Protein AF-A0AAQ1UHW2-F1 (afdb_monomer_lite)

Sequence (220 aa):
MFTCGKSLLQIVIWQLRMKKILIIGVAVMMSMAFSSCKKEKKSTDIITTKPVVKAPKKTQQMSNYVQMREVPWLGATYQVEVKRMSDATLDVVALEDGSKYFDNKISVRILRKDGSEFFKRVFTKADFLSYIDSSTKKHGALLGIVYVKAEGDWLFFAASVGSPDVTSDEYIPMVLKISRMGAVSISKDTQLDSAPSATASGQEEGGSEPMDDEDGEDGV

Secondary structure (DSSP, 8-state):
-------HHHHHHHHHHHHHHHHHTTSS-------------------------PPPPPPB-PPPEEEEEEEEETTEEEEEEEEEEE-TTSPEEE-TTS-EEE-EEEEEEEEETTS-EEEEEEE-GGGGGGGS-HHHHHH-EEEEEEEEEEETTEEEEEEEEE---TT---EEEEEEEEETT--EEEEE-GGG----------------------------

Radius of gyration: 31.07 Å; chains: 1; bounding box: 92×78×77 Å

Structure (mmCIF, N/CA/C/O backbone):
data_AF-A0AAQ1UHW2-F1
#
_entry.id   AF-A0AAQ1UHW2-F1
#
loop_
_atom_site.group_PDB
_atom_site.id
_atom_site.type_symbol
_atom_site.label_atom_id
_atom_site.label_alt_id
_atom_site.label_comp_id
_atom_site.label_asym_id
_atom_site.label_entity_id
_atom_site.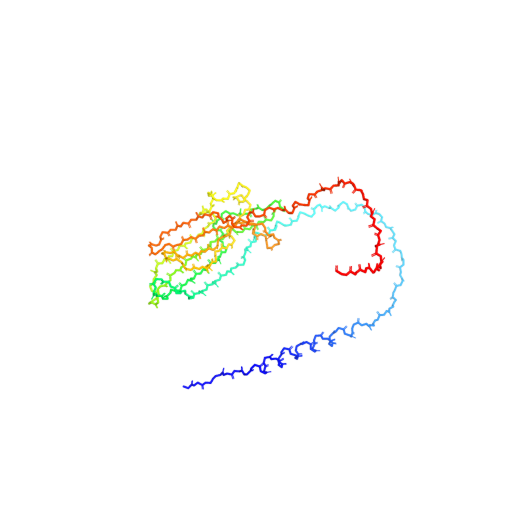label_seq_id
_atom_site.pdbx_PDB_ins_code
_atom_site.Cartn_x
_atom_site.Cartn_y
_atom_site.Cartn_z
_atom_site.occupancy
_atom_site.B_iso_or_equiv
_atom_site.auth_seq_id
_atom_site.auth_comp_id
_atom_site.auth_asym_id
_atom_site.auth_atom_id
_atom_site.pdbx_PDB_model_num
ATOM 1 N N . MET A 1 1 ? 10.120 15.188 38.205 1.00 36.97 1 MET A N 1
ATOM 2 C CA . MET A 1 1 ? 11.129 16.209 37.850 1.00 36.97 1 MET A CA 1
ATOM 3 C C . MET A 1 1 ? 10.893 16.622 36.410 1.00 36.97 1 MET A C 1
ATOM 5 O O . MET A 1 1 ? 11.193 15.860 35.504 1.00 36.97 1 MET A O 1
ATOM 9 N N . PHE A 1 2 ? 10.258 17.776 36.222 1.00 39.25 2 PHE A N 1
ATOM 10 C CA . PHE A 1 2 ? 10.031 18.397 34.920 1.00 39.25 2 PHE A CA 1
ATOM 11 C C . PHE A 1 2 ? 11.052 19.513 34.744 1.00 39.25 2 PHE A C 1
ATOM 13 O O . PHE A 1 2 ? 11.055 20.415 35.570 1.00 39.25 2 PHE A O 1
ATOM 20 N N . THR A 1 3 ? 11.832 19.492 33.666 1.00 41.22 3 THR A N 1
ATOM 21 C CA . THR A 1 3 ? 12.214 20.690 32.903 1.00 41.22 3 THR A CA 1
ATOM 22 C C . THR A 1 3 ? 12.757 20.254 31.540 1.00 41.22 3 THR A C 1
ATOM 24 O O . THR A 1 3 ? 13.689 19.465 31.468 1.00 41.22 3 THR A O 1
ATOM 27 N N . CYS A 1 4 ? 12.194 20.782 30.450 1.00 46.28 4 CYS A N 1
ATOM 28 C CA . CYS A 1 4 ? 12.980 21.413 29.381 1.00 46.28 4 CYS A CA 1
ATOM 29 C C . CYS A 1 4 ? 12.032 22.118 28.397 1.00 46.28 4 CYS A C 1
ATOM 31 O O . CYS A 1 4 ? 11.842 21.697 27.258 1.00 46.28 4 CYS A O 1
ATOM 33 N N . GLY A 1 5 ? 11.404 23.203 28.852 1.00 51.81 5 GLY A N 1
ATOM 34 C CA . GLY A 1 5 ? 10.822 24.187 27.945 1.00 51.81 5 GLY A CA 1
ATOM 35 C C . GLY A 1 5 ? 11.945 25.055 27.386 1.00 51.81 5 GLY A C 1
ATOM 36 O O . GLY A 1 5 ? 12.476 25.906 28.096 1.00 51.81 5 GLY A O 1
ATOM 37 N N . LYS A 1 6 ? 12.341 24.843 26.129 1.00 51.84 6 LYS A N 1
ATOM 38 C CA . LYS A 1 6 ? 13.180 25.810 25.407 1.00 51.84 6 LYS A CA 1
ATOM 39 C C . LYS A 1 6 ? 12.262 26.878 24.819 1.00 51.84 6 LYS A C 1
ATOM 41 O O . LYS A 1 6 ? 11.420 26.582 23.979 1.00 51.84 6 LYS A O 1
ATOM 46 N N . SER A 1 7 ? 12.411 28.105 25.316 1.00 63.28 7 SER A N 1
ATOM 47 C CA . SER A 1 7 ? 11.617 29.268 24.911 1.00 63.28 7 SER A CA 1
ATOM 48 C C . SER A 1 7 ? 11.739 29.544 23.409 1.00 63.28 7 SER A C 1
ATOM 50 O O . SER A 1 7 ? 12.838 29.505 22.851 1.00 63.28 7 SER A O 1
ATOM 52 N N . LEU A 1 8 ? 10.608 29.880 22.779 1.00 59.12 8 LEU A N 1
ATOM 53 C CA . LEU A 1 8 ? 10.473 30.263 21.367 1.00 59.12 8 LEU A CA 1
ATOM 54 C C . LEU A 1 8 ? 11.471 31.358 20.943 1.00 59.12 8 LEU A C 1
ATOM 56 O O . LEU A 1 8 ? 11.904 31.387 19.793 1.00 59.12 8 LEU A O 1
ATOM 60 N N . LEU A 1 9 ? 11.927 32.192 21.883 1.00 58.00 9 LEU A N 1
ATOM 61 C CA . LEU A 1 9 ? 12.927 33.232 21.638 1.00 58.00 9 LEU A CA 1
ATOM 62 C C . LEU A 1 9 ? 14.296 32.665 21.199 1.00 58.00 9 LEU A C 1
ATOM 64 O O . LEU A 1 9 ? 14.968 33.256 20.358 1.00 58.00 9 LEU A O 1
ATOM 68 N N . GLN A 1 10 ? 14.693 31.488 21.699 1.00 55.00 10 GLN A N 1
ATOM 69 C CA . GLN A 1 10 ? 15.970 30.842 21.347 1.00 55.00 10 GLN A CA 1
ATOM 70 C C . GLN A 1 10 ? 15.973 30.271 19.919 1.00 55.00 10 GLN A C 1
ATOM 72 O O . GLN A 1 10 ? 17.005 30.278 19.250 1.00 55.00 10 GLN A O 1
ATOM 77 N N . ILE A 1 11 ? 14.817 29.828 19.417 1.00 59.16 11 ILE A N 1
ATOM 78 C CA . ILE A 1 11 ? 14.682 29.283 18.056 1.00 59.16 11 ILE A CA 1
ATOM 79 C C . ILE A 1 11 ? 14.748 30.415 17.022 1.00 59.16 11 ILE A C 1
ATOM 81 O O . ILE A 1 11 ? 15.412 30.281 15.993 1.00 59.16 11 ILE A O 1
ATOM 85 N N . VAL A 1 12 ? 14.134 31.564 17.318 1.00 58.62 12 VAL A N 1
ATOM 86 C CA . VAL A 1 12 ? 14.148 32.739 16.430 1.00 58.62 12 VAL A CA 1
ATOM 87 C C . VAL A 1 12 ? 15.550 33.362 16.348 1.00 58.62 12 VAL A C 1
ATOM 89 O O . VAL A 1 12 ? 16.007 33.709 15.257 1.00 58.62 12 VAL A O 1
ATOM 92 N N . ILE A 1 13 ? 16.295 33.414 17.460 1.00 59.03 13 ILE A N 1
ATOM 93 C CA . ILE A 1 13 ? 17.696 33.880 17.480 1.00 59.03 13 ILE A CA 1
ATOM 94 C C . ILE A 1 13 ? 18.614 32.944 16.668 1.00 59.03 13 ILE A C 1
ATOM 96 O O . ILE A 1 13 ? 19.503 33.417 15.952 1.00 59.03 13 ILE A O 1
ATOM 100 N N . TRP A 1 14 ? 18.379 31.628 16.715 1.00 51.53 14 TRP A N 1
ATOM 101 C CA . TRP A 1 14 ? 19.126 30.645 15.921 1.00 51.53 14 TRP A CA 1
ATOM 102 C C . TRP A 1 14 ? 18.845 30.779 14.410 1.00 51.53 14 TRP A C 1
ATOM 104 O O . TRP A 1 14 ? 19.774 30.758 13.601 1.00 51.53 14 TRP A O 1
ATOM 114 N N . GLN A 1 15 ? 17.590 31.043 14.028 1.00 53.59 15 GLN A N 1
ATOM 115 C CA . GLN A 1 15 ? 17.181 31.285 12.634 1.00 53.59 15 GLN A CA 1
ATOM 116 C C . GLN A 1 15 ? 17.749 32.594 12.044 1.00 53.59 15 GLN A C 1
ATOM 118 O O . GLN A 1 15 ? 18.056 32.658 10.851 1.00 53.59 15 GLN A O 1
ATOM 123 N N . LEU A 1 16 ? 17.945 33.632 12.865 1.00 52.78 16 LEU A N 1
ATOM 124 C CA . LEU A 1 16 ? 18.487 34.931 12.435 1.00 52.78 16 LEU A CA 1
ATOM 125 C C . LEU A 1 16 ? 20.024 34.945 12.290 1.00 52.78 16 LEU A C 1
ATOM 127 O O . LEU A 1 16 ? 20.548 35.699 11.466 1.00 52.78 16 LEU A O 1
ATOM 131 N N . ARG A 1 17 ? 20.766 34.108 13.034 1.00 56.06 17 ARG A N 1
ATOM 132 C CA . ARG A 1 17 ? 22.241 33.993 12.918 1.00 56.06 17 ARG A CA 1
ATOM 133 C C . ARG A 1 17 ? 22.692 33.272 11.643 1.00 56.06 17 ARG A C 1
ATOM 135 O O . ARG A 1 17 ? 23.685 33.682 11.052 1.00 56.06 17 ARG A O 1
ATOM 142 N N . MET A 1 18 ? 21.948 32.266 11.178 1.00 56.91 18 MET A N 1
ATOM 143 C CA . MET A 1 18 ? 22.296 31.487 9.976 1.00 56.91 18 MET A CA 1
ATOM 144 C C . MET A 1 18 ? 22.129 32.285 8.669 1.00 56.91 18 MET A C 1
ATOM 146 O O . MET A 1 18 ? 22.942 32.144 7.760 1.00 56.91 18 MET A O 1
ATOM 150 N N . LYS A 1 19 ? 21.142 33.194 8.585 1.00 49.62 19 LYS A N 1
ATOM 151 C CA . LYS A 1 19 ? 20.955 34.066 7.405 1.00 49.62 19 LYS A CA 1
ATOM 152 C C . LYS A 1 19 ? 22.084 35.091 7.226 1.00 49.62 19 LYS A C 1
ATOM 154 O O . LYS A 1 19 ? 22.454 35.390 6.098 1.00 49.62 19 LYS A O 1
ATOM 159 N N . LYS A 1 20 ? 22.656 35.610 8.320 1.00 49.06 20 LYS A N 1
ATOM 160 C CA . LYS A 1 20 ? 23.750 36.601 8.266 1.00 49.06 20 LYS A CA 1
ATOM 161 C C . LYS A 1 20 ? 25.085 35.986 7.831 1.00 49.06 20 LYS A C 1
ATOM 163 O O . LYS A 1 20 ? 25.873 36.656 7.174 1.00 49.06 20 LYS A O 1
ATOM 168 N N . ILE A 1 21 ? 25.309 34.708 8.145 1.00 56.09 21 ILE A N 1
ATOM 169 C CA . ILE A 1 21 ? 26.515 33.969 7.738 1.00 56.09 21 ILE A CA 1
ATOM 170 C C . ILE A 1 21 ? 26.485 33.650 6.233 1.00 56.09 21 ILE A C 1
ATOM 172 O O . ILE A 1 21 ? 27.528 33.654 5.587 1.00 56.09 21 ILE A O 1
ATOM 176 N N . LEU A 1 22 ? 25.296 33.467 5.650 1.00 52.50 22 LEU A N 1
ATOM 177 C CA . LEU A 1 22 ? 25.148 33.154 4.226 1.00 52.50 22 LEU A CA 1
ATOM 178 C C . LEU A 1 22 ? 25.358 34.373 3.303 1.00 52.50 22 LEU A C 1
ATOM 180 O O . LEU A 1 22 ? 25.738 34.203 2.151 1.00 52.50 22 LEU A O 1
ATOM 184 N N . ILE A 1 23 ? 25.183 35.600 3.810 1.00 53.62 23 ILE A N 1
ATOM 185 C CA . ILE A 1 23 ? 25.338 36.838 3.019 1.00 53.62 23 ILE A CA 1
ATOM 186 C C . ILE A 1 23 ? 26.806 37.308 2.936 1.00 53.62 23 ILE A C 1
ATOM 188 O O . ILE A 1 23 ? 27.192 37.935 1.954 1.00 53.62 23 ILE A O 1
ATOM 192 N N . ILE A 1 24 ? 27.664 36.966 3.904 1.00 51.91 24 ILE A N 1
ATOM 193 C CA . ILE A 1 24 ? 29.075 37.412 3.917 1.00 51.91 24 ILE A CA 1
ATOM 194 C C . ILE A 1 24 ? 29.979 36.527 3.028 1.00 51.91 24 ILE A C 1
ATOM 196 O O . ILE A 1 24 ? 31.017 36.982 2.557 1.00 51.91 24 ILE A O 1
ATOM 200 N N . GLY A 1 25 ? 29.574 35.288 2.722 1.00 44.88 25 GLY A N 1
ATOM 201 C CA . GLY A 1 25 ? 30.376 34.341 1.930 1.00 44.88 25 GLY A CA 1
ATOM 202 C C . GLY A 1 25 ? 30.421 34.588 0.414 1.00 44.88 25 GLY A C 1
ATOM 203 O O . GLY A 1 25 ? 31.254 33.995 -0.265 1.00 44.88 25 GLY A O 1
ATOM 204 N N . VAL A 1 26 ? 29.560 35.454 -0.132 1.00 52.19 26 VAL A N 1
ATOM 205 C CA . VAL A 1 26 ? 29.409 35.654 -1.593 1.00 52.19 26 VAL A CA 1
ATOM 206 C C . VAL A 1 26 ? 30.227 36.848 -2.127 1.00 52.19 26 VAL A C 1
ATOM 208 O O . VAL A 1 26 ? 30.373 37.006 -3.333 1.00 52.19 26 VAL A O 1
ATOM 211 N N . ALA A 1 27 ? 30.846 37.662 -1.264 1.00 49.38 27 ALA A N 1
ATOM 212 C CA . ALA A 1 27 ? 31.467 38.932 -1.667 1.00 49.38 27 ALA A CA 1
ATOM 213 C C . ALA A 1 27 ? 33.000 38.915 -1.895 1.00 49.38 27 ALA A C 1
ATOM 215 O O . ALA A 1 27 ? 33.575 39.977 -2.110 1.00 49.38 27 ALA A O 1
ATOM 216 N N . VAL A 1 28 ? 33.689 37.761 -1.856 1.00 51.84 28 VAL A N 1
ATOM 217 C CA . VAL A 1 28 ? 35.180 37.718 -1.869 1.00 51.84 28 VAL A CA 1
ATOM 218 C C . VAL A 1 28 ? 35.805 37.009 -3.088 1.00 51.84 28 VAL A C 1
ATOM 220 O O . VAL A 1 28 ? 37.022 36.986 -3.224 1.00 51.84 28 VAL A O 1
ATOM 223 N N . MET A 1 29 ? 35.032 36.511 -4.059 1.00 49.25 29 MET A N 1
ATOM 224 C CA . MET A 1 29 ? 35.597 35.925 -5.295 1.00 49.25 29 MET A CA 1
ATOM 225 C C . MET A 1 29 ? 35.442 36.836 -6.517 1.00 49.25 29 MET A C 1
ATOM 227 O O . MET A 1 29 ? 34.860 36.457 -7.528 1.00 49.25 29 MET A O 1
ATOM 231 N N . MET A 1 30 ? 35.992 38.047 -6.426 1.00 52.31 30 MET A N 1
ATOM 232 C CA . MET A 1 30 ? 36.191 38.928 -7.578 1.00 52.31 30 MET A CA 1
ATOM 233 C C . MET A 1 30 ? 37.569 39.586 -7.488 1.00 52.31 30 MET A C 1
ATOM 235 O O . MET A 1 30 ? 37.720 40.661 -6.921 1.00 52.31 30 MET A O 1
ATOM 239 N N . SER A 1 31 ? 38.597 38.911 -8.001 1.00 53.75 31 SER A N 1
ATOM 240 C CA . SER A 1 31 ? 39.781 39.526 -8.623 1.00 53.75 31 SER A CA 1
ATOM 241 C C . SER A 1 31 ? 40.811 38.453 -8.969 1.00 53.75 31 SER A C 1
ATOM 243 O O . SER A 1 31 ? 41.378 37.824 -8.087 1.00 53.75 31 SER A O 1
ATOM 245 N N . MET A 1 32 ? 41.041 38.252 -10.268 1.00 51.34 32 MET A N 1
ATOM 246 C CA . MET A 1 32 ? 42.369 38.173 -10.892 1.00 51.34 32 MET A CA 1
ATOM 247 C C . MET A 1 32 ? 42.177 37.909 -12.388 1.00 51.34 32 MET A C 1
ATOM 249 O O . MET A 1 32 ? 41.837 36.809 -12.815 1.00 51.34 32 MET A O 1
ATOM 253 N N . ALA A 1 33 ? 42.382 38.959 -13.179 1.00 44.41 33 ALA A N 1
ATOM 254 C CA . ALA A 1 33 ? 42.570 38.873 -14.616 1.00 44.41 33 ALA A CA 1
ATOM 255 C C . ALA A 1 33 ? 44.067 39.014 -14.934 1.00 44.41 33 ALA A C 1
ATOM 257 O O . ALA A 1 33 ? 44.741 39.859 -14.349 1.00 44.41 33 ALA A O 1
ATOM 258 N N . PHE A 1 34 ? 44.532 38.184 -15.873 1.00 42.03 34 PHE A N 1
ATOM 259 C CA . PHE A 1 34 ? 45.347 38.507 -17.056 1.00 42.03 34 PHE A CA 1
ATOM 260 C C . PHE A 1 34 ? 46.502 37.539 -17.354 1.00 42.03 34 PHE A C 1
ATOM 262 O O . PHE A 1 34 ? 47.322 37.207 -16.506 1.00 42.03 34 PHE A O 1
ATOM 269 N N . SER A 1 35 ? 46.582 37.255 -18.661 1.00 45.69 35 SER A N 1
ATOM 270 C CA . SER A 1 35 ? 47.714 36.781 -19.468 1.00 45.69 35 SER A CA 1
ATOM 271 C C . SER A 1 35 ? 47.861 35.276 -19.687 1.00 45.69 35 SER A C 1
ATOM 273 O O . SER A 1 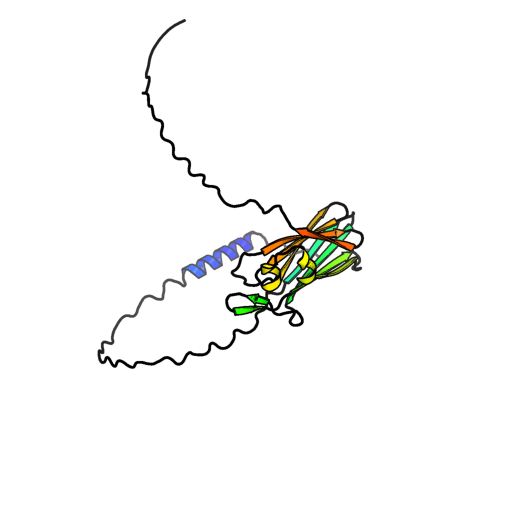35 ? 48.534 34.581 -18.939 1.00 45.69 35 SER A O 1
ATOM 275 N N . SER A 1 36 ? 47.388 34.812 -20.849 1.00 37.59 36 SER A N 1
ATOM 276 C CA . SER A 1 36 ? 48.319 34.275 -21.849 1.00 37.59 36 SER A CA 1
ATOM 277 C C . SER A 1 36 ? 47.667 34.207 -23.229 1.00 37.59 36 SER A C 1
ATOM 279 O O . SER A 1 36 ? 46.674 33.517 -23.448 1.00 37.59 36 SER A O 1
ATOM 281 N N . CYS A 1 37 ? 48.248 34.948 -24.167 1.00 48.78 37 CYS A N 1
ATOM 282 C CA . CYS A 1 37 ? 47.980 34.824 -25.587 1.00 48.78 37 CYS A CA 1
ATOM 283 C C . CYS A 1 37 ? 48.977 33.806 -26.160 1.00 48.78 37 CYS A C 1
ATOM 285 O O . CYS A 1 37 ? 50.185 34.033 -26.090 1.00 48.78 37 CYS A O 1
ATOM 287 N N . LYS A 1 38 ? 48.493 32.715 -26.762 1.00 38.88 38 LYS A N 1
ATOM 288 C CA . LYS A 1 38 ? 49.232 31.974 -27.796 1.00 38.88 38 LYS A CA 1
ATOM 289 C C . LYS A 1 38 ? 48.248 31.290 -28.752 1.00 38.88 38 LYS A C 1
ATOM 291 O O . LYS A 1 38 ? 47.505 30.395 -28.367 1.00 38.88 38 LYS A O 1
ATOM 296 N N . LYS A 1 39 ? 48.235 31.785 -29.994 1.00 45.41 39 LYS A N 1
ATOM 297 C CA . LYS A 1 39 ? 47.695 31.126 -31.199 1.00 45.41 39 LYS A CA 1
ATOM 298 C C . LYS A 1 39 ? 48.547 29.895 -31.554 1.00 45.41 39 LYS A C 1
ATOM 300 O O . LYS A 1 39 ? 49.633 29.760 -30.997 1.00 45.41 39 LYS A O 1
ATOM 305 N N . GLU A 1 40 ? 48.070 29.131 -32.555 1.00 40.81 40 GLU A N 1
ATOM 306 C CA . GLU A 1 40 ? 48.656 27.946 -33.245 1.00 40.81 40 GLU A CA 1
ATOM 307 C C . GLU A 1 40 ? 48.027 26.618 -32.742 1.00 40.81 40 GLU A C 1
ATOM 309 O O . GLU A 1 40 ? 48.064 26.358 -31.550 1.00 40.81 40 GLU A O 1
ATOM 314 N N . LYS A 1 41 ? 47.416 25.701 -33.514 1.00 35.59 41 LYS A N 1
ATOM 315 C CA . LYS A 1 41 ? 47.174 25.482 -34.957 1.00 35.59 41 LYS A CA 1
ATOM 316 C C . LYS A 1 41 ? 45.902 24.632 -35.122 1.00 35.59 41 LYS A C 1
ATOM 318 O O . LYS A 1 41 ? 45.567 23.832 -34.255 1.00 35.59 41 LYS A O 1
ATOM 323 N N . LYS A 1 42 ? 45.235 24.768 -36.272 1.00 40.97 42 LYS A N 1
ATOM 324 C CA . LYS A 1 42 ? 44.220 23.820 -36.753 1.00 40.97 42 LYS A CA 1
ATOM 325 C C . LYS A 1 42 ? 44.907 22.531 -37.215 1.00 40.97 42 LYS A C 1
ATOM 327 O O . LYS A 1 42 ? 45.807 22.602 -38.048 1.00 40.97 42 LYS A O 1
ATOM 332 N N . SER A 1 43 ? 44.417 21.383 -36.770 1.00 39.41 43 SER A N 1
ATOM 333 C CA . SER A 1 43 ? 44.548 20.121 -37.500 1.00 39.41 43 SER A CA 1
ATOM 334 C C . SER A 1 43 ? 43.230 19.371 -37.376 1.00 39.41 43 SER A C 1
ATOM 336 O O . SER A 1 43 ? 42.827 18.968 -36.288 1.00 39.41 43 SER A O 1
ATOM 338 N N . THR A 1 44 ? 42.533 19.279 -38.505 1.00 44.72 44 THR A N 1
ATOM 339 C CA . THR A 1 44 ? 41.341 18.466 -38.716 1.00 44.72 44 THR A CA 1
ATOM 340 C C . THR A 1 44 ? 41.713 17.010 -38.491 1.00 44.72 44 THR A C 1
ATOM 342 O O . THR A 1 44 ? 42.240 16.366 -39.391 1.00 44.72 44 THR A O 1
ATOM 345 N N . ASP A 1 45 ? 41.464 16.510 -37.288 1.00 36.47 45 ASP A N 1
ATOM 346 C CA . ASP A 1 45 ? 41.523 15.085 -37.013 1.00 36.47 45 ASP A CA 1
ATOM 347 C C . ASP A 1 45 ? 40.078 14.593 -36.961 1.00 36.47 45 ASP A C 1
ATOM 349 O O . ASP A 1 45 ? 39.301 14.966 -36.076 1.00 36.47 45 ASP A O 1
ATOM 353 N N . ILE A 1 46 ? 39.672 13.834 -37.981 1.00 51.06 46 ILE A N 1
ATOM 354 C CA . ILE A 1 46 ? 38.372 13.161 -38.017 1.00 51.06 46 ILE A CA 1
ATOM 355 C C . ILE A 1 46 ? 38.479 11.997 -37.032 1.00 51.06 46 ILE A C 1
ATOM 357 O O . ILE A 1 46 ? 38.686 10.841 -37.394 1.00 51.06 46 ILE A O 1
ATOM 361 N N . ILE A 1 47 ? 38.367 12.326 -35.747 1.00 46.72 47 ILE A N 1
ATOM 362 C CA . ILE A 1 47 ? 38.230 11.359 -34.669 1.00 46.72 47 ILE A CA 1
ATOM 363 C C . ILE A 1 47 ? 36.814 10.811 -34.803 1.00 46.72 47 ILE A C 1
ATOM 365 O O . ILE A 1 47 ? 35.863 11.355 -34.242 1.00 46.72 47 ILE A O 1
ATOM 369 N N . THR A 1 48 ? 36.665 9.724 -35.565 1.00 51.12 48 THR A N 1
ATOM 370 C CA . THR A 1 48 ? 35.519 8.828 -35.402 1.00 51.12 48 THR A CA 1
ATOM 371 C C . THR A 1 48 ? 35.571 8.365 -33.956 1.00 51.12 48 THR A C 1
ATOM 373 O O . THR A 1 48 ? 36.343 7.476 -33.593 1.00 51.12 48 THR A O 1
ATOM 376 N N . THR A 1 49 ? 34.828 9.055 -33.094 1.00 56.59 49 THR A N 1
ATOM 377 C CA . THR A 1 49 ? 34.738 8.726 -31.682 1.00 56.59 49 THR A CA 1
ATOM 378 C C . THR A 1 49 ? 34.079 7.359 -31.645 1.00 56.59 49 THR A C 1
ATOM 380 O O . THR A 1 49 ? 32.880 7.234 -31.892 1.00 56.59 49 THR A O 1
ATOM 383 N N . LYS A 1 50 ? 34.886 6.313 -31.432 1.00 54.06 50 LYS A N 1
ATOM 384 C CA . LYS A 1 50 ? 34.404 4.955 -31.176 1.00 54.06 50 LYS A CA 1
ATOM 385 C C . LYS A 1 50 ? 33.244 5.092 -30.188 1.00 54.06 50 LYS A C 1
ATOM 387 O O . LYS A 1 50 ? 33.472 5.723 -29.152 1.00 54.06 50 LYS A O 1
ATOM 392 N N . PRO A 1 51 ? 32.032 4.586 -30.492 1.00 57.38 51 PRO A N 1
ATOM 393 C CA . PRO A 1 51 ? 30.898 4.752 -29.600 1.00 57.38 51 PRO A CA 1
ATOM 394 C C . PRO A 1 51 ? 31.325 4.230 -28.236 1.00 57.38 51 PRO A C 1
ATOM 396 O O . PRO A 1 51 ? 31.592 3.036 -28.075 1.00 57.38 51 PRO A O 1
ATOM 399 N N . VAL A 1 52 ? 31.499 5.139 -27.276 1.00 59.62 52 VAL A N 1
ATOM 400 C CA . VAL A 1 52 ? 31.768 4.757 -25.899 1.00 59.62 52 VAL A CA 1
ATOM 401 C C . VAL A 1 52 ? 30.485 4.083 -25.466 1.00 59.62 52 VAL A C 1
ATOM 403 O O . VAL A 1 52 ? 29.471 4.747 -25.249 1.00 59.62 52 VAL A O 1
ATOM 406 N N . VAL A 1 53 ? 30.510 2.751 -25.456 1.00 61.56 53 VAL A N 1
ATOM 407 C CA . VAL A 1 53 ? 29.432 1.918 -24.939 1.00 61.56 53 VAL A CA 1
ATOM 408 C C . VAL A 1 53 ? 29.201 2.410 -23.519 1.00 61.56 53 VAL A C 1
ATOM 410 O O . VAL A 1 53 ? 30.019 2.160 -22.634 1.00 61.56 53 VAL A O 1
ATOM 413 N N . LYS A 1 54 ? 28.147 3.213 -23.326 1.00 62.38 54 LYS A N 1
ATOM 414 C CA . LYS A 1 54 ? 27.775 3.724 -22.010 1.00 62.38 54 LYS A CA 1
ATOM 415 C C . LYS A 1 54 ? 27.613 2.495 -21.128 1.00 62.38 54 LYS A C 1
ATOM 417 O O . LYS A 1 54 ? 26.792 1.631 -21.438 1.00 62.38 54 LYS A O 1
ATOM 422 N N . ALA A 1 55 ? 28.442 2.393 -20.089 1.00 60.50 55 ALA A N 1
ATOM 423 C CA . ALA A 1 55 ? 28.338 1.305 -19.132 1.00 60.50 55 ALA A CA 1
ATOM 424 C C . ALA A 1 55 ? 26.872 1.215 -18.671 1.00 60.50 55 ALA A C 1
ATOM 426 O O . ALA A 1 55 ? 26.258 2.261 -18.423 1.00 60.50 55 ALA A O 1
ATOM 427 N N . PRO A 1 56 ? 26.283 0.009 -18.621 1.00 62.84 56 PRO A N 1
ATOM 428 C CA . PRO A 1 56 ? 24.874 -0.137 -18.293 1.00 62.84 56 PRO A CA 1
ATOM 429 C C . PRO A 1 56 ? 24.598 0.528 -16.941 1.00 62.84 56 PRO A C 1
ATOM 431 O O . PRO A 1 56 ? 25.289 0.252 -15.957 1.00 62.84 56 PRO A O 1
ATOM 434 N N . LYS A 1 57 ? 23.605 1.429 -16.900 1.00 74.06 57 LYS A N 1
ATOM 435 C CA . LYS A 1 57 ? 23.161 2.061 -15.651 1.00 74.06 57 LYS A CA 1
ATOM 436 C C . LYS A 1 57 ? 22.813 0.946 -14.659 1.00 74.06 57 LYS A C 1
ATOM 438 O O . LYS A 1 57 ? 22.044 0.041 -14.989 1.00 74.06 57 LYS A O 1
ATOM 443 N N . LYS A 1 58 ? 23.388 0.996 -13.455 1.00 88.38 58 LYS A N 1
ATOM 444 C CA . LYS A 1 58 ? 23.047 0.055 -12.381 1.00 88.38 58 LYS A CA 1
ATOM 445 C C . LYS A 1 58 ? 21.548 0.159 -12.085 1.00 88.38 58 LYS A C 1
ATOM 447 O O . LYS A 1 58 ? 21.011 1.265 -12.077 1.00 88.38 58 LYS A O 1
ATOM 452 N N . THR A 1 59 ? 20.898 -0.972 -11.807 1.00 94.88 59 THR A N 1
ATOM 453 C CA . THR A 1 59 ? 19.513 -0.976 -11.323 1.00 94.88 59 THR A CA 1
ATOM 454 C C . THR A 1 59 ? 19.400 -0.108 -10.071 1.00 94.88 59 THR A C 1
ATOM 456 O O . THR A 1 59 ? 20.149 -0.279 -9.104 1.00 94.88 59 THR A O 1
ATOM 459 N N . GLN A 1 60 ? 18.490 0.853 -10.128 1.00 96.00 60 GLN A N 1
ATOM 460 C CA . GLN A 1 60 ? 18.245 1.853 -9.104 1.00 96.00 60 GLN A CA 1
ATOM 461 C C . GLN A 1 60 ? 17.243 1.334 -8.068 1.00 96.00 60 GLN A C 1
ATOM 463 O O . GLN A 1 60 ? 16.552 0.340 -8.282 1.00 96.00 60 GLN A O 1
ATOM 468 N N . GLN A 1 61 ? 17.165 2.013 -6.930 1.00 96.06 61 GLN A N 1
ATOM 469 C CA . GLN A 1 61 ? 16.202 1.712 -5.875 1.00 96.06 61 GLN A CA 1
ATOM 470 C C . GLN A 1 61 ? 15.544 3.000 -5.398 1.00 96.06 61 GLN A C 1
ATOM 472 O O . GLN A 1 61 ? 16.207 4.035 -5.298 1.00 96.06 61 GLN A O 1
ATOM 477 N N . MET A 1 62 ? 14.255 2.926 -5.082 1.00 95.50 62 MET A N 1
ATOM 478 C CA . MET A 1 62 ? 13.558 4.024 -4.421 1.00 95.50 62 MET A CA 1
ATOM 479 C C . MET A 1 62 ? 14.040 4.167 -2.971 1.00 95.50 62 MET A C 1
ATOM 481 O O . MET A 1 62 ? 14.599 3.240 -2.383 1.00 95.50 62 MET A O 1
ATOM 485 N N . SER A 1 63 ? 13.825 5.340 -2.374 1.00 94.75 63 SER A N 1
ATOM 486 C CA . SER A 1 63 ? 14.159 5.560 -0.966 1.00 94.75 63 SER A CA 1
ATOM 487 C C . SER A 1 63 ? 13.300 4.686 -0.049 1.00 94.75 63 SER A C 1
ATOM 489 O O . SER A 1 63 ? 12.092 4.535 -0.243 1.00 94.75 63 SER A O 1
ATOM 491 N N . ASN A 1 64 ? 13.900 4.135 0.998 1.00 96.50 64 ASN A N 1
ATOM 492 C CA . ASN A 1 64 ? 13.136 3.441 2.030 1.00 96.50 64 ASN A CA 1
ATOM 493 C C . ASN A 1 64 ? 12.410 4.464 2.914 1.00 96.50 64 ASN A C 1
ATOM 495 O O . ASN A 1 64 ? 12.918 5.564 3.132 1.00 96.50 64 ASN A O 1
ATOM 499 N N . TYR A 1 65 ? 11.256 4.093 3.470 1.00 95.19 65 TYR A N 1
ATOM 500 C CA . TYR A 1 65 ? 10.626 4.879 4.533 1.00 95.19 65 TYR A CA 1
ATOM 501 C C . TYR A 1 65 ? 9.983 3.983 5.582 1.00 95.19 65 TYR A C 1
ATOM 503 O O . TYR A 1 65 ? 9.562 2.862 5.294 1.00 95.19 65 TYR A O 1
ATOM 511 N N . VAL A 1 66 ? 9.899 4.512 6.800 1.00 97.50 66 VAL A N 1
ATOM 512 C CA . VAL A 1 66 ? 9.129 3.949 7.907 1.00 97.50 66 VAL A CA 1
ATOM 513 C C . VAL A 1 66 ? 8.311 5.083 8.499 1.00 97.50 66 VAL A C 1
ATOM 515 O O . VAL A 1 66 ? 8.862 6.116 8.875 1.00 97.50 66 VAL A O 1
ATOM 518 N N . GLN A 1 67 ? 7.002 4.894 8.576 1.00 96.38 67 GLN A N 1
ATOM 519 C CA . GLN A 1 67 ? 6.088 5.825 9.212 1.00 96.38 67 GLN A CA 1
ATOM 520 C C . GLN A 1 67 ? 5.323 5.096 10.306 1.00 96.38 67 GLN A C 1
ATOM 522 O O . GLN A 1 67 ? 4.752 4.039 10.061 1.00 96.38 67 GLN A O 1
ATOM 527 N N . MET A 1 68 ? 5.279 5.689 11.495 1.00 97.38 68 MET A N 1
ATOM 528 C CA . MET A 1 68 ? 4.452 5.226 12.605 1.00 97.38 68 MET A CA 1
ATOM 529 C C . MET A 1 68 ? 3.492 6.346 13.001 1.00 97.38 68 MET A C 1
ATOM 531 O O . MET A 1 68 ? 3.908 7.499 13.129 1.00 97.38 68 MET A O 1
ATOM 535 N N . ARG A 1 69 ? 2.208 6.027 13.172 1.00 97.19 69 ARG A N 1
ATOM 536 C CA . ARG A 1 69 ? 1.184 6.981 13.617 1.00 97.19 69 ARG A CA 1
ATOM 537 C C . ARG A 1 69 ? 0.255 6.321 14.628 1.00 97.19 69 ARG A C 1
ATOM 539 O O . ARG A 1 69 ? -0.214 5.210 14.400 1.00 97.19 69 ARG A O 1
ATOM 546 N N . GLU A 1 70 ? -0.030 7.021 15.719 1.00 97.75 70 GLU A N 1
ATOM 547 C CA . GLU A 1 70 ? -1.110 6.642 16.628 1.00 97.75 70 GLU A CA 1
ATOM 548 C C . GLU A 1 70 ? -2.454 7.116 16.073 1.00 97.75 70 GLU A C 1
ATOM 550 O O . GLU A 1 70 ? -2.585 8.242 15.591 1.00 97.75 70 GLU A O 1
ATOM 555 N N . VAL A 1 71 ? -3.447 6.236 16.111 1.00 97.69 71 VAL A N 1
ATOM 556 C CA . VAL A 1 71 ? -4.746 6.430 15.473 1.00 97.69 71 VAL A CA 1
ATOM 557 C C . VAL A 1 71 ? -5.860 6.056 16.452 1.00 97.69 71 VAL A C 1
ATOM 559 O O . VAL A 1 71 ? -5.903 4.905 16.894 1.00 97.69 71 VAL A O 1
ATOM 562 N N . PRO A 1 72 ? -6.782 6.977 16.785 1.00 97.69 72 PRO A N 1
ATOM 563 C CA . PRO A 1 72 ? -8.008 6.628 17.488 1.00 97.69 72 PRO A CA 1
ATOM 564 C C . PRO A 1 72 ? -8.980 5.932 16.526 1.00 97.69 72 PRO A C 1
ATOM 566 O O . PRO A 1 72 ? -9.319 6.471 15.473 1.00 97.69 72 PRO A O 1
ATOM 569 N N . TRP A 1 73 ? -9.435 4.733 16.879 1.00 98.06 73 TRP A N 1
ATOM 570 C CA . TRP A 1 73 ? -10.372 3.949 16.075 1.00 98.06 73 TRP A CA 1
ATOM 571 C C . TRP A 1 73 ? -11.134 2.957 16.958 1.00 98.06 73 TRP A C 1
ATOM 573 O O . TRP A 1 73 ? -10.554 2.357 17.859 1.00 98.06 73 TRP A O 1
ATOM 583 N N . LEU A 1 74 ? -12.442 2.790 16.738 1.00 96.69 74 LEU A N 1
ATOM 584 C CA . LEU A 1 74 ? -13.295 1.857 17.499 1.00 96.69 74 LEU A CA 1
ATOM 585 C C . LEU A 1 74 ? -13.181 2.000 19.034 1.00 96.69 74 LEU A C 1
ATOM 587 O O . LEU A 1 74 ? -13.198 1.009 19.761 1.00 96.69 74 LEU A O 1
ATOM 591 N N . GLY A 1 75 ? -13.029 3.232 19.530 1.00 96.38 75 GLY A N 1
ATOM 592 C CA . GLY A 1 75 ? -12.921 3.520 20.967 1.00 96.38 75 GLY A CA 1
ATOM 593 C C . GLY A 1 75 ? -11.569 3.176 21.609 1.00 96.38 75 GLY A C 1
ATOM 594 O O . GLY A 1 75 ? -11.440 3.278 22.826 1.00 96.38 75 GLY A O 1
ATOM 595 N N . ALA A 1 76 ? -10.558 2.797 20.825 1.00 96.88 76 ALA A N 1
ATOM 596 C CA . ALA A 1 76 ? -9.205 2.518 21.301 1.00 96.88 76 ALA A CA 1
ATOM 597 C C . ALA A 1 76 ? -8.143 3.237 20.452 1.00 96.88 76 ALA A C 1
ATOM 599 O O . ALA A 1 76 ? -8.427 3.752 19.372 1.00 96.88 76 ALA A O 1
ATOM 600 N N . THR A 1 77 ? -6.903 3.259 20.941 1.00 97.69 77 THR A N 1
ATOM 601 C CA . THR A 1 77 ? -5.748 3.754 20.179 1.00 97.69 77 THR A CA 1
ATOM 602 C C . THR A 1 77 ? -5.002 2.582 19.556 1.00 97.69 77 THR A C 1
ATOM 604 O O . THR A 1 77 ? -4.653 1.622 20.247 1.00 97.69 77 THR A O 1
ATOM 607 N N . TYR A 1 78 ? -4.731 2.691 18.261 1.00 98.44 78 TYR A N 1
ATOM 608 C CA . TYR A 1 78 ? -3.926 1.758 17.484 1.00 98.44 78 TYR A CA 1
ATOM 609 C C . TYR A 1 78 ? -2.648 2.444 17.010 1.00 98.44 78 TYR A C 1
ATOM 611 O O . TYR A 1 78 ? -2.643 3.648 16.761 1.00 98.44 78 TYR A O 1
ATOM 619 N N . GLN A 1 79 ? -1.573 1.683 16.837 1.00 98.50 79 GLN A N 1
ATOM 620 C CA . GLN A 1 79 ? -0.369 2.152 16.160 1.00 98.50 79 GLN A CA 1
ATOM 621 C C . GLN A 1 79 ? -0.340 1.576 14.747 1.00 98.50 79 GLN A C 1
ATOM 623 O O . GLN A 1 79 ? -0.299 0.361 14.565 1.00 98.50 79 GLN A O 1
ATOM 628 N N . VAL A 1 80 ? -0.358 2.452 13.748 1.00 98.62 80 VAL A N 1
ATOM 629 C CA . VAL A 1 80 ? -0.218 2.097 12.336 1.00 98.62 80 VAL A CA 1
ATOM 630 C C . VAL A 1 80 ? 1.232 2.320 11.925 1.00 98.62 80 VAL A C 1
ATOM 632 O O . VAL A 1 80 ? 1.724 3.446 11.965 1.00 98.62 80 VAL A O 1
ATOM 635 N N . GLU A 1 81 ? 1.902 1.250 11.519 1.00 98.56 81 GLU A N 1
ATOM 636 C CA . GLU A 1 81 ? 3.253 1.238 10.969 1.00 98.56 81 GLU A CA 1
ATOM 637 C C . GLU A 1 81 ? 3.183 0.926 9.469 1.00 98.56 81 GLU A C 1
ATOM 639 O O . GLU A 1 81 ? 2.621 -0.093 9.058 1.00 98.56 81 GLU A O 1
ATOM 644 N N . VAL A 1 82 ? 3.777 1.788 8.644 1.00 98.69 82 VAL A N 1
ATOM 645 C CA . VAL A 1 82 ? 3.950 1.544 7.211 1.00 98.69 82 VAL A CA 1
ATOM 646 C C . VAL A 1 82 ? 5.422 1.626 6.842 1.00 98.69 82 VAL A C 1
ATOM 648 O O . VAL A 1 82 ? 6.094 2.606 7.162 1.00 98.69 82 VAL A O 1
ATOM 651 N N . LYS A 1 83 ? 5.924 0.600 6.153 1.00 98.62 83 LYS A N 1
ATOM 652 C CA . LYS A 1 83 ? 7.334 0.475 5.783 1.00 98.62 83 LYS A CA 1
ATOM 653 C C . LYS A 1 83 ? 7.492 0.122 4.312 1.00 98.62 83 LYS A C 1
ATOM 655 O O . LYS A 1 83 ? 7.095 -0.973 3.925 1.00 98.62 83 LYS A O 1
ATOM 660 N N . ARG A 1 84 ? 8.135 0.992 3.528 1.00 98.19 84 ARG A N 1
ATOM 661 C CA . ARG A 1 84 ? 8.562 0.707 2.147 1.00 98.19 84 ARG A CA 1
ATOM 662 C C . ARG A 1 84 ? 10.026 0.311 2.115 1.00 98.19 84 ARG A C 1
ATOM 664 O O . ARG A 1 84 ? 10.871 1.010 2.680 1.00 98.19 84 ARG A O 1
ATOM 671 N N . MET A 1 85 ? 10.312 -0.776 1.412 1.00 97.94 85 MET A N 1
ATOM 672 C CA . MET A 1 85 ? 11.666 -1.189 1.062 1.00 97.94 85 MET A CA 1
ATOM 673 C C . MET A 1 85 ? 11.716 -1.634 -0.394 1.00 97.94 85 MET A C 1
ATOM 675 O O . MET A 1 85 ? 10.778 -2.281 -0.864 1.00 97.94 85 MET A O 1
ATOM 679 N N . SER A 1 86 ? 12.818 -1.326 -1.074 1.00 96.94 86 SER A N 1
ATOM 680 C CA . SER A 1 86 ? 13.143 -1.966 -2.347 1.00 96.94 86 SER A CA 1
ATOM 681 C C . SER A 1 86 ? 13.300 -3.475 -2.152 1.00 96.94 86 SER A C 1
ATOM 683 O 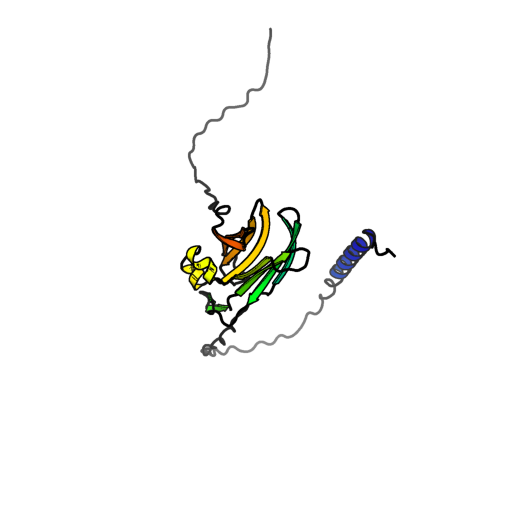O . SER A 1 86 ? 13.761 -3.937 -1.103 1.00 96.94 86 SER A O 1
ATOM 685 N N . ASP A 1 87 ? 12.909 -4.252 -3.156 1.00 96.19 87 ASP A N 1
ATOM 686 C CA . ASP A 1 87 ? 13.027 -5.701 -3.119 1.00 96.19 87 ASP A CA 1
ATOM 687 C C . ASP A 1 87 ? 13.625 -6.243 -4.421 1.00 96.19 87 ASP A C 1
ATOM 689 O O . ASP A 1 87 ? 13.006 -6.212 -5.482 1.00 96.19 87 ASP A O 1
ATOM 693 N N . ALA A 1 88 ? 14.847 -6.772 -4.321 1.00 94.56 88 ALA A N 1
ATOM 694 C CA . ALA A 1 88 ? 15.585 -7.324 -5.454 1.00 94.56 88 ALA A CA 1
ATOM 695 C C . ALA A 1 88 ? 15.091 -8.706 -5.920 1.00 94.56 88 ALA A C 1
ATOM 697 O O . ALA A 1 88 ? 15.590 -9.218 -6.919 1.00 94.56 88 ALA A O 1
ATOM 698 N N . THR A 1 89 ? 14.153 -9.324 -5.195 1.00 96.12 89 THR A N 1
ATOM 699 C CA . THR A 1 89 ? 13.517 -10.599 -5.569 1.00 96.12 89 THR A CA 1
ATOM 700 C C . THR A 1 89 ? 12.301 -10.412 -6.473 1.00 96.12 89 THR A C 1
ATOM 702 O O . THR A 1 89 ? 11.820 -11.389 -7.039 1.00 96.12 89 THR A O 1
ATOM 705 N N . LEU A 1 90 ? 11.795 -9.181 -6.601 1.00 96.12 90 LEU A N 1
ATOM 706 C CA . LEU A 1 90 ? 10.727 -8.834 -7.536 1.00 96.12 90 LEU A CA 1
ATOM 707 C C . LEU A 1 90 ? 11.289 -8.549 -8.933 1.00 96.12 90 LEU A C 1
ATOM 709 O O . LEU A 1 90 ? 12.469 -8.228 -9.092 1.00 96.12 90 LEU A O 1
ATOM 713 N N . ASP A 1 91 ? 10.418 -8.622 -9.941 1.00 95.25 91 ASP A N 1
ATOM 714 C CA . ASP A 1 91 ? 10.778 -8.278 -11.314 1.00 95.25 91 ASP A CA 1
ATOM 715 C C . ASP A 1 91 ? 11.296 -6.837 -11.407 1.00 95.25 91 ASP A C 1
ATOM 717 O O . ASP A 1 91 ? 10.724 -5.897 -10.850 1.00 95.25 91 ASP A O 1
ATOM 721 N N . VAL A 1 92 ? 12.395 -6.663 -12.145 1.00 96.50 92 VAL A N 1
ATOM 722 C CA . VAL A 1 92 ? 12.981 -5.343 -12.392 1.00 96.50 92 VAL A CA 1
ATOM 723 C C . VAL A 1 92 ? 12.051 -4.536 -13.289 1.00 96.50 92 VAL A C 1
ATOM 725 O O . VAL A 1 92 ? 11.687 -4.967 -14.383 1.00 96.50 92 VAL A O 1
ATOM 728 N N . VAL A 1 93 ? 11.740 -3.321 -12.857 1.00 96.88 93 VAL A N 1
ATOM 729 C CA . VAL A 1 93 ? 10.979 -2.347 -13.634 1.00 96.88 93 VAL A CA 1
ATOM 730 C C . VAL A 1 93 ? 11.934 -1.638 -14.587 1.00 96.88 93 VAL A C 1
ATOM 732 O O . VAL A 1 93 ? 12.911 -1.026 -14.154 1.00 96.88 93 VAL A O 1
ATOM 735 N N . ALA A 1 94 ? 11.680 -1.736 -15.889 1.00 96.00 94 ALA A N 1
ATOM 736 C CA . ALA A 1 94 ? 12.445 -1.037 -16.917 1.00 96.00 94 ALA A CA 1
ATOM 737 C C . ALA A 1 94 ? 11.598 0.092 -17.509 1.00 96.00 94 ALA A C 1
ATOM 739 O O . ALA A 1 94 ? 10.478 -0.162 -17.948 1.00 96.00 94 ALA A O 1
ATOM 740 N N . LEU A 1 95 ? 12.130 1.311 -17.533 1.00 93.88 95 LEU A N 1
ATOM 741 C CA . LEU A 1 95 ? 11.498 2.476 -18.153 1.00 93.88 95 LEU A CA 1
ATOM 742 C C . LEU A 1 95 ? 11.866 2.576 -19.637 1.00 93.88 95 LEU A C 1
ATOM 744 O O . LEU A 1 95 ? 12.788 1.907 -20.112 1.00 93.88 95 LEU A O 1
ATOM 748 N N . GLU A 1 96 ? 11.146 3.420 -20.372 1.00 90.25 96 GLU A N 1
ATOM 749 C CA . GLU A 1 96 ? 11.352 3.616 -21.813 1.00 90.25 96 GLU A CA 1
ATOM 750 C C . GLU A 1 96 ? 12.725 4.217 -22.147 1.00 90.25 96 GLU A C 1
ATOM 752 O O . GLU A 1 96 ? 13.324 3.873 -23.164 1.00 90.25 96 GLU A O 1
ATOM 757 N N . ASP A 1 97 ? 13.281 5.037 -21.251 1.00 89.69 97 ASP A N 1
ATOM 758 C CA . ASP A 1 97 ? 14.626 5.618 -21.374 1.00 89.69 97 ASP A CA 1
ATOM 759 C C . ASP A 1 97 ? 15.763 4.601 -21.104 1.00 89.69 97 ASP A C 1
ATOM 761 O O . ASP A 1 97 ? 16.951 4.948 -21.113 1.00 89.69 97 ASP A O 1
ATOM 765 N N . GLY A 1 98 ? 15.407 3.340 -20.828 1.00 91.00 98 GLY A N 1
ATOM 766 C CA . GLY A 1 98 ? 16.320 2.246 -20.506 1.00 91.00 98 GLY A CA 1
ATOM 767 C C . GLY A 1 98 ? 16.782 2.211 -19.046 1.00 91.00 98 GLY A C 1
ATOM 768 O O . GLY A 1 98 ? 17.571 1.330 -18.681 1.00 91.00 98 GLY A O 1
ATOM 769 N N . SER A 1 99 ? 16.321 3.130 -18.196 1.00 93.69 99 SER A N 1
ATOM 770 C CA . SER A 1 99 ? 16.594 3.104 -16.760 1.00 93.69 99 SER A CA 1
ATOM 771 C C . SER A 1 99 ? 15.880 1.922 -16.098 1.00 93.69 99 SER A C 1
ATOM 773 O O . SER A 1 99 ? 14.770 1.544 -16.467 1.00 93.69 99 SER A O 1
ATOM 775 N N . LYS A 1 100 ? 16.540 1.301 -15.116 1.00 96.62 100 LYS A N 1
ATOM 776 C CA . LYS A 1 100 ? 16.039 0.112 -14.412 1.00 96.62 100 LYS A CA 1
ATOM 777 C C . LYS A 1 100 ? 15.900 0.386 -12.926 1.00 96.62 100 LYS A C 1
ATOM 779 O O . LYS A 1 100 ? 16.793 1.005 -12.348 1.00 96.62 100 LYS A O 1
ATOM 784 N N . TYR A 1 101 ? 14.845 -0.139 -12.313 1.00 97.44 101 TYR A N 1
ATOM 785 C CA . TYR A 1 101 ? 14.526 0.023 -10.898 1.00 97.44 101 TYR A CA 1
ATOM 786 C C . TYR A 1 101 ? 14.112 -1.313 -10.278 1.00 97.44 101 TYR A C 1
ATOM 788 O O . TYR A 1 101 ? 13.440 -2.124 -10.913 1.00 97.44 101 TYR A O 1
ATOM 796 N N . PHE A 1 102 ? 14.496 -1.539 -9.025 1.00 97.88 102 PHE A N 1
ATOM 797 C CA . PHE A 1 102 ? 13.853 -2.558 -8.202 1.00 97.88 102 PHE A CA 1
ATOM 798 C C . PHE A 1 102 ? 12.463 -2.071 -7.789 1.00 97.88 102 PHE A C 1
ATOM 800 O O . PHE A 1 102 ? 12.320 -0.920 -7.367 1.00 97.88 102 PHE A O 1
ATOM 807 N N . ASP A 1 103 ? 11.457 -2.940 -7.897 1.00 98.00 103 ASP A N 1
ATOM 808 C CA . ASP A 1 103 ? 10.134 -2.678 -7.328 1.00 98.00 103 ASP A CA 1
ATOM 809 C C . ASP A 1 103 ? 10.191 -2.761 -5.788 1.00 98.00 103 ASP A C 1
ATOM 811 O O . ASP A 1 103 ? 11.196 -3.171 -5.194 1.00 98.00 103 ASP A O 1
ATOM 815 N N . ASN A 1 104 ? 9.118 -2.349 -5.121 1.00 98.19 104 ASN A N 1
ATOM 816 C CA . ASN A 1 104 ? 9.062 -2.241 -3.671 1.00 98.19 104 ASN A CA 1
ATOM 817 C C . ASN A 1 104 ? 8.092 -3.241 -3.044 1.00 98.19 104 ASN A C 1
ATOM 819 O O . ASN A 1 104 ? 7.061 -3.616 -3.607 1.00 98.19 104 ASN A O 1
ATOM 823 N N . LYS A 1 105 ? 8.386 -3.570 -1.788 1.00 98.38 105 LYS A N 1
ATOM 824 C CA . LYS A 1 105 ? 7.429 -4.133 -0.840 1.00 98.38 105 LYS A CA 1
ATOM 825 C C . LYS A 1 105 ? 7.047 -3.071 0.178 1.00 98.38 105 LYS A C 1
ATOM 827 O O . LYS A 1 105 ? 7.915 -2.391 0.732 1.00 98.38 105 LYS A O 1
ATOM 832 N N . ILE A 1 106 ? 5.751 -2.956 0.452 1.00 98.75 106 ILE A N 1
ATOM 833 C CA . ILE A 1 106 ? 5.228 -2.061 1.484 1.00 98.75 106 ILE A CA 1
ATOM 834 C C . ILE A 1 106 ? 4.496 -2.877 2.543 1.00 98.75 106 ILE A C 1
ATOM 836 O O . ILE A 1 106 ? 3.438 -3.444 2.293 1.00 98.75 106 ILE A O 1
ATOM 840 N N . SER A 1 107 ? 5.069 -2.951 3.741 1.00 98.75 107 SER A N 1
ATOM 841 C CA . SER A 1 107 ? 4.432 -3.586 4.894 1.00 98.75 107 SER A CA 1
ATOM 842 C C . SER A 1 107 ? 3.505 -2.593 5.577 1.00 98.75 107 SER A C 1
ATOM 844 O O . SER A 1 107 ? 3.958 -1.521 5.969 1.00 98.75 107 SER A O 1
ATOM 846 N N . VAL A 1 108 ? 2.247 -2.975 5.780 1.00 98.81 108 VAL A N 1
ATOM 847 C CA . VAL A 1 108 ? 1.311 -2.290 6.678 1.00 98.81 108 VAL A CA 1
ATOM 848 C C . VAL A 1 108 ? 1.096 -3.186 7.887 1.00 98.81 108 VAL A C 1
ATOM 850 O O . VAL A 1 108 ? 0.666 -4.333 7.750 1.00 98.81 108 VAL A O 1
ATOM 853 N N . ARG A 1 109 ? 1.410 -2.664 9.068 1.00 98.75 109 ARG A N 1
ATOM 854 C CA . ARG A 1 109 ? 1.259 -3.343 10.352 1.00 98.75 109 ARG A CA 1
ATOM 855 C C . ARG A 1 109 ? 0.463 -2.452 11.293 1.00 98.75 109 ARG A C 1
ATOM 857 O O . ARG A 1 109 ? 0.722 -1.259 11.391 1.00 98.75 109 ARG A O 1
ATOM 864 N N . ILE A 1 110 ? -0.530 -3.024 11.957 1.00 98.69 110 ILE A N 1
ATOM 865 C CA . ILE A 1 110 ? -1.408 -2.312 12.880 1.00 98.69 110 ILE A CA 1
ATOM 866 C C . ILE A 1 110 ? -1.358 -3.040 14.216 1.00 98.69 110 ILE A C 1
ATOM 868 O O . ILE A 1 110 ? -1.657 -4.234 14.296 1.00 98.69 110 ILE A O 1
ATOM 872 N N . LEU A 1 111 ? -0.978 -2.315 15.259 1.00 98.44 111 LEU A N 1
ATOM 873 C CA . LEU A 1 111 ? -0.850 -2.817 16.619 1.00 98.44 111 LEU A CA 1
ATOM 874 C C . LEU A 1 111 ? -1.937 -2.216 17.504 1.00 98.44 111 LEU A C 1
ATOM 876 O O . LEU A 1 111 ? -2.286 -1.041 17.367 1.00 98.44 111 LEU A O 1
ATOM 880 N N . ARG A 1 112 ? -2.454 -3.014 18.434 1.00 97.88 112 ARG A N 1
ATOM 881 C CA . ARG A 1 112 ? -3.294 -2.523 19.530 1.00 97.88 112 ARG A CA 1
ATOM 882 C C . ARG A 1 112 ? -2.422 -1.842 20.587 1.00 97.88 112 ARG A C 1
ATOM 884 O O . ARG A 1 112 ? -1.204 -2.007 20.605 1.00 97.88 112 ARG A O 1
ATOM 891 N N . LYS A 1 113 ? -3.053 -1.105 21.504 1.00 95.19 113 LYS A N 1
ATOM 892 C CA . LYS A 1 113 ? -2.373 -0.410 22.613 1.00 95.19 113 LYS A CA 1
ATOM 893 C C . LYS A 1 113 ? -1.499 -1.329 23.481 1.00 95.19 113 LYS A C 1
ATOM 895 O O . LYS A 1 113 ? -0.488 -0.879 24.006 1.00 95.19 113 LYS A O 1
ATOM 900 N N . ASP A 1 114 ? -1.881 -2.594 23.630 1.00 95.56 114 ASP A N 1
ATOM 901 C CA . ASP A 1 114 ? -1.124 -3.608 24.376 1.00 95.56 114 ASP A CA 1
ATOM 902 C C . ASP A 1 114 ? 0.076 -4.186 23.596 1.00 95.56 114 ASP A C 1
ATOM 904 O O . ASP A 1 114 ? 0.789 -5.047 24.104 1.00 95.56 114 ASP A O 1
ATOM 908 N N . GLY A 1 115 ? 0.310 -3.720 22.365 1.00 95.19 115 GLY A N 1
ATOM 909 C CA . GLY A 1 115 ? 1.369 -4.193 21.478 1.00 95.19 115 GLY A CA 1
ATOM 910 C C . GLY A 1 115 ? 1.003 -5.438 20.669 1.00 95.19 115 GLY A C 1
ATOM 911 O O . GLY A 1 115 ? 1.792 -5.847 19.814 1.00 95.19 115 GLY A O 1
ATOM 912 N N . SER A 1 116 ? -0.178 -6.031 20.880 1.00 97.44 116 SER A N 1
ATOM 913 C CA . SER A 1 116 ? -0.632 -7.171 20.084 1.00 97.44 116 SER A CA 1
ATOM 914 C C . SER A 1 116 ? -0.878 -6.768 18.631 1.00 97.44 116 SER A C 1
ATOM 916 O O . SER A 1 116 ? -1.390 -5.686 18.328 1.00 97.44 116 SER A O 1
ATOM 918 N N . GLU A 1 117 ? -0.525 -7.660 17.709 1.00 98.12 117 GLU A N 1
ATOM 919 C CA . GLU A 1 117 ? -0.742 -7.431 16.287 1.00 98.12 117 GLU A CA 1
ATOM 920 C C . GLU A 1 117 ? -2.223 -7.630 15.949 1.00 98.12 117 GLU A C 1
ATOM 922 O O . GLU A 1 117 ? -2.819 -8.680 16.200 1.00 98.12 117 GLU A O 1
ATOM 927 N N . PHE A 1 118 ? -2.848 -6.580 15.425 1.00 96.81 118 PHE A N 1
ATOM 928 C CA . PHE A 1 118 ? -4.191 -6.658 14.863 1.00 96.81 118 PHE A CA 1
ATOM 929 C C . PHE A 1 118 ? -4.136 -7.100 13.401 1.00 96.81 118 PHE A C 1
ATOM 931 O O . PHE A 1 118 ? -4.920 -7.946 12.978 1.00 96.81 118 PHE A O 1
ATOM 938 N N . PHE A 1 119 ? -3.205 -6.533 12.639 1.00 98.62 119 PHE A N 1
ATOM 939 C CA . PHE A 1 119 ? -3.078 -6.780 11.212 1.00 98.62 119 PHE A CA 1
ATOM 940 C C . PHE A 1 119 ? -1.624 -6.635 10.783 1.00 98.62 119 PHE A C 1
ATOM 942 O O . PHE A 1 119 ? -0.935 -5.708 11.215 1.00 98.62 119 PHE A O 1
ATOM 949 N N . LYS A 1 120 ? -1.186 -7.497 9.869 1.00 98.50 120 LYS A N 1
ATOM 950 C CA . LYS A 1 120 ? 0.072 -7.339 9.148 1.00 98.50 120 LYS A CA 1
ATOM 951 C C . LYS A 1 120 ? -0.052 -7.934 7.761 1.00 98.50 120 LYS A C 1
ATOM 953 O O . LYS A 1 120 ? -0.389 -9.105 7.603 1.00 98.50 120 LYS A O 1
ATOM 958 N N . ARG A 1 121 ? 0.265 -7.132 6.752 1.00 98.56 121 ARG A N 1
ATOM 959 C CA . ARG A 1 121 ? 0.366 -7.588 5.367 1.00 98.56 121 ARG A CA 1
ATOM 960 C C . ARG A 1 121 ? 1.467 -6.833 4.650 1.00 98.56 121 ARG A C 1
ATOM 962 O O . ARG A 1 121 ? 1.660 -5.640 4.870 1.00 98.56 121 ARG A O 1
ATOM 969 N N . VAL A 1 122 ? 2.171 -7.549 3.784 1.00 98.69 122 VAL A N 1
ATOM 970 C CA . VAL A 1 122 ? 3.117 -6.967 2.838 1.00 98.69 122 VAL A CA 1
ATOM 971 C C . VAL A 1 122 ? 2.426 -6.872 1.489 1.00 98.69 122 VAL A C 1
ATOM 973 O O . VAL A 1 122 ? 1.911 -7.870 0.994 1.00 98.69 122 VAL A O 1
ATOM 976 N N . PHE A 1 123 ? 2.410 -5.671 0.930 1.00 98.75 123 PHE A N 1
ATOM 977 C CA . PHE A 1 123 ? 1.872 -5.370 -0.384 1.00 98.75 123 PHE A CA 1
ATOM 978 C C . PHE A 1 123 ? 3.003 -5.227 -1.399 1.00 98.75 123 PHE A C 1
ATOM 980 O O . PHE A 1 123 ? 4.086 -4.726 -1.087 1.00 98.75 123 PHE A O 1
ATOM 987 N N . THR A 1 124 ? 2.718 -5.653 -2.618 1.00 98.69 124 THR A N 1
ATOM 988 C CA . THR A 1 124 ? 3.544 -5.505 -3.819 1.00 98.69 124 THR A CA 1
ATOM 989 C C . THR A 1 124 ? 2.691 -4.897 -4.926 1.00 98.69 124 THR A C 1
ATOM 991 O O . THR A 1 124 ? 1.467 -4.855 -4.810 1.00 98.69 124 THR A O 1
ATOM 994 N N . LYS A 1 125 ? 3.298 -4.494 -6.047 1.00 98.25 125 LYS A N 1
ATOM 995 C CA . LYS A 1 125 ? 2.538 -4.095 -7.243 1.00 98.25 125 LYS A CA 1
ATOM 996 C C . LYS A 1 125 ? 1.524 -5.164 -7.688 1.00 98.25 125 LYS A C 1
ATOM 998 O O . LYS A 1 125 ? 0.471 -4.812 -8.216 1.00 98.25 125 LYS A O 1
ATOM 1003 N N . ALA A 1 126 ? 1.800 -6.450 -7.438 1.00 98.12 126 ALA A N 1
ATOM 1004 C CA . ALA A 1 126 ? 0.916 -7.556 -7.805 1.00 98.12 126 ALA A CA 1
ATOM 1005 C C . ALA A 1 126 ? -0.495 -7.430 -7.194 1.00 98.12 126 ALA A C 1
ATOM 1007 O O . ALA A 1 126 ? -1.480 -7.754 -7.855 1.00 98.12 126 ALA A O 1
ATOM 1008 N N . ASP A 1 127 ? -0.606 -6.885 -5.976 1.00 98.44 127 ASP A N 1
ATOM 1009 C CA . ASP A 1 127 ? -1.884 -6.665 -5.285 1.00 98.44 127 ASP A CA 1
ATOM 1010 C C . ASP A 1 127 ? -2.778 -5.617 -5.981 1.00 98.44 127 ASP A C 1
ATOM 1012 O O . ASP A 1 127 ? -3.974 -5.536 -5.697 1.00 98.44 127 ASP A O 1
ATOM 1016 N N . PHE A 1 128 ? -2.215 -4.824 -6.900 1.00 98.25 128 PHE A N 1
ATOM 1017 C CA . PHE A 1 128 ? -2.882 -3.698 -7.553 1.00 98.25 128 PHE A CA 1
ATOM 1018 C C . PHE A 1 128 ? -3.118 -3.904 -9.060 1.00 98.25 128 PHE A C 1
ATOM 1020 O O . PHE A 1 128 ? -3.711 -3.042 -9.706 1.00 98.25 128 PHE A O 1
ATOM 1027 N N . LEU A 1 129 ? -2.701 -5.037 -9.644 1.00 97.19 129 LEU A N 1
ATOM 1028 C CA . LEU A 1 129 ? -2.714 -5.257 -11.103 1.00 97.19 129 LEU A CA 1
ATOM 1029 C C . LEU A 1 129 ? -4.103 -5.137 -11.748 1.00 97.19 129 LEU A C 1
ATOM 1031 O O . LEU A 1 129 ? -4.201 -4.784 -12.922 1.00 97.19 129 LEU A O 1
ATOM 1035 N N . SER A 1 130 ? -5.183 -5.428 -11.024 1.00 97.19 130 SER A N 1
ATOM 1036 C CA . SER A 1 130 ? -6.551 -5.276 -11.542 1.00 97.19 130 SER A CA 1
ATOM 1037 C C . SER A 1 130 ? -7.008 -3.817 -11.652 1.00 97.19 130 SER A C 1
ATOM 1039 O O . SER A 1 130 ? -8.025 -3.551 -12.283 1.00 97.19 130 SER A O 1
ATOM 1041 N N . TYR A 1 131 ? -6.276 -2.876 -11.049 1.00 96.38 131 TYR A N 1
ATOM 1042 C CA . TYR A 1 131 ? -6.653 -1.464 -10.947 1.00 96.38 131 TYR A CA 1
ATOM 1043 C C . TYR A 1 131 ? -5.754 -0.534 -11.766 1.00 96.38 131 TYR A C 1
ATOM 1045 O O . TYR A 1 131 ? -5.926 0.676 -11.700 1.00 96.38 131 TYR A O 1
ATOM 1053 N N . ILE A 1 132 ? -4.815 -1.068 -12.543 1.00 96.25 132 ILE A N 1
ATOM 1054 C CA . ILE A 1 132 ? -3.864 -0.281 -13.337 1.00 96.25 132 ILE A CA 1
ATOM 1055 C C . ILE A 1 132 ? -3.881 -0.725 -14.802 1.00 96.25 132 ILE A C 1
ATOM 1057 O O . ILE A 1 132 ? -4.234 -1.871 -15.104 1.00 96.25 132 ILE A O 1
ATOM 1061 N N . ASP A 1 133 ? -3.530 0.172 -15.719 1.00 95.88 133 ASP A N 1
ATOM 1062 C CA . ASP A 1 133 ? -3.451 -0.134 -17.148 1.00 95.88 133 ASP A CA 1
ATOM 1063 C C . ASP A 1 133 ? -2.173 -0.909 -17.510 1.00 95.88 133 ASP A C 1
ATOM 1065 O O . ASP A 1 133 ? -1.266 -1.109 -16.699 1.00 95.88 133 ASP A O 1
ATOM 1069 N N . SER A 1 134 ? -2.112 -1.392 -18.750 1.00 96.69 134 SER A N 1
ATOM 1070 C CA . SER A 1 134 ? -1.006 -2.211 -19.251 1.00 96.69 134 SER A CA 1
ATOM 1071 C C . SER A 1 134 ? 0.349 -1.497 -19.233 1.00 96.69 134 SER A C 1
ATOM 1073 O O . SER A 1 134 ? 1.363 -2.169 -19.025 1.00 96.69 134 SER A O 1
ATOM 1075 N N . SER A 1 135 ? 0.379 -0.174 -19.425 1.00 95.62 135 SER A N 1
ATOM 1076 C CA . SER A 1 135 ? 1.614 0.609 -19.356 1.00 95.62 135 SER A CA 1
ATOM 1077 C C . SER A 1 135 ? 2.150 0.594 -17.929 1.00 95.62 135 SER A C 1
ATOM 1079 O O . SER A 1 135 ? 3.258 0.108 -17.686 1.00 95.62 135 SER A O 1
ATOM 1081 N N . THR A 1 136 ? 1.320 0.970 -16.951 1.00 96.50 136 THR A N 1
ATOM 1082 C CA . THR A 1 136 ? 1.721 0.976 -15.537 1.00 96.50 136 THR A CA 1
ATOM 1083 C C . THR A 1 136 ? 2.065 -0.425 -15.019 1.00 96.50 136 THR A C 1
ATOM 1085 O O . THR A 1 136 ? 2.971 -0.571 -14.200 1.00 96.50 136 THR A O 1
ATOM 1088 N N . LYS A 1 137 ? 1.427 -1.498 -15.513 1.00 97.00 137 LYS A N 1
ATOM 1089 C CA . LYS A 1 137 ? 1.830 -2.879 -15.160 1.00 97.00 137 LYS A CA 1
ATOM 1090 C C . LYS A 1 137 ? 3.286 -3.156 -15.518 1.00 97.00 137 LYS A C 1
ATOM 1092 O O . LYS A 1 137 ? 4.006 -3.769 -14.725 1.00 97.00 137 LYS A O 1
ATOM 1097 N N . LYS A 1 138 ? 3.705 -2.715 -16.702 1.00 95.88 138 LYS A N 1
ATOM 1098 C CA . LYS A 1 138 ? 5.019 -3.007 -17.276 1.00 95.88 138 LYS A CA 1
ATOM 1099 C C . LYS A 1 138 ? 6.104 -2.060 -16.765 1.00 95.88 138 LYS A C 1
ATOM 1101 O O . LYS A 1 138 ? 7.201 -2.515 -16.451 1.00 95.88 138 LYS A O 1
ATOM 1106 N N . HIS A 1 139 ? 5.783 -0.776 -16.659 1.00 96.69 139 HIS A N 1
ATOM 1107 C CA . HIS A 1 139 ? 6.749 0.295 -16.407 1.00 96.69 139 HIS A CA 1
ATOM 1108 C C . HIS A 1 139 ? 6.609 0.942 -15.023 1.00 96.69 139 HIS A C 1
ATOM 1110 O O . HIS A 1 139 ? 7.460 1.732 -14.627 1.00 96.69 139 HIS A O 1
ATOM 1116 N N . GLY A 1 140 ? 5.574 0.584 -14.260 1.00 97.31 140 GLY A N 1
ATOM 1117 C CA . GLY A 1 140 ? 5.347 1.106 -12.918 1.00 97.31 140 GLY A CA 1
ATOM 1118 C C . GLY A 1 140 ? 5.917 0.234 -11.797 1.00 97.31 140 GLY A C 1
ATOM 1119 O O . GLY A 1 140 ? 6.163 -0.965 -11.965 1.00 97.31 140 GLY A O 1
ATOM 1120 N N . ALA A 1 141 ? 6.061 0.849 -10.627 1.00 98.19 141 ALA A N 1
ATOM 1121 C CA . ALA A 1 141 ? 6.422 0.248 -9.347 1.00 98.19 141 ALA A CA 1
ATOM 1122 C C . ALA A 1 141 ? 5.391 0.634 -8.273 1.00 98.19 141 ALA A C 1
ATOM 1124 O O . ALA A 1 141 ? 4.690 1.642 -8.401 1.00 98.19 141 ALA A O 1
ATOM 1125 N N . LEU A 1 142 ? 5.306 -0.139 -7.189 1.00 98.56 142 LEU A N 1
ATOM 1126 C CA . LEU A 1 142 ? 4.530 0.260 -6.015 1.00 98.56 142 LEU A CA 1
ATOM 1127 C C . LEU A 1 142 ? 5.244 1.426 -5.321 1.00 98.56 142 LEU A C 1
ATOM 1129 O O . LEU A 1 142 ? 6.307 1.245 -4.724 1.00 98.56 142 LEU A O 1
ATOM 1133 N N . LEU A 1 143 ? 4.661 2.622 -5.393 1.00 97.94 143 LEU A N 1
ATOM 1134 C CA . LEU A 1 143 ? 5.298 3.843 -4.913 1.00 97.94 143 LEU A CA 1
ATOM 1135 C C . LEU A 1 143 ? 5.052 4.046 -3.423 1.00 97.94 143 LEU A C 1
ATOM 1137 O O . LEU A 1 143 ? 5.999 4.283 -2.683 1.00 97.94 143 LEU A O 1
ATOM 1141 N N . GLY A 1 144 ? 3.817 3.949 -2.940 1.00 97.62 144 GLY A N 1
ATOM 1142 C CA . GLY A 1 144 ? 3.525 4.307 -1.553 1.00 97.62 144 GLY A CA 1
ATOM 1143 C C . GLY A 1 144 ? 2.237 3.708 -1.020 1.00 97.62 144 GLY A C 1
ATOM 1144 O O . GLY A 1 144 ? 1.322 3.411 -1.780 1.00 97.62 144 GLY A O 1
ATOM 1145 N N . ILE A 1 145 ? 2.180 3.563 0.305 1.00 98.56 145 ILE A N 1
ATOM 1146 C CA . ILE A 1 145 ? 0.939 3.409 1.070 1.00 98.56 145 ILE A CA 1
ATOM 1147 C C . ILE A 1 145 ? 1.022 4.365 2.263 1.00 98.56 145 ILE A C 1
ATOM 1149 O O . ILE A 1 145 ? 1.990 4.341 3.024 1.00 98.56 145 ILE A O 1
ATOM 1153 N N . VAL A 1 146 ? 0.023 5.219 2.440 1.00 97.56 146 VAL A N 1
ATOM 1154 C CA . VAL A 1 146 ? -0.001 6.243 3.489 1.00 97.56 146 VAL A CA 1
ATOM 1155 C C . VAL A 1 146 ? -1.336 6.180 4.204 1.00 97.56 146 VAL A C 1
ATOM 1157 O O . VAL A 1 146 ? -2.383 6.199 3.566 1.00 97.56 146 VAL A O 1
ATOM 1160 N N . TYR A 1 147 ? -1.317 6.115 5.534 1.00 98.06 147 TYR A N 1
ATOM 1161 C CA . TYR A 1 147 ? -2.551 6.178 6.314 1.00 98.06 147 TYR A CA 1
ATOM 1162 C C . TYR A 1 147 ? -3.197 7.569 6.193 1.00 98.06 147 TYR A C 1
ATOM 1164 O O . TYR A 1 147 ? -2.533 8.596 6.382 1.00 98.06 147 TYR A O 1
ATOM 1172 N N . VAL A 1 148 ? -4.498 7.584 5.907 1.00 97.25 148 VAL A N 1
ATOM 1173 C CA . VAL A 1 148 ? -5.301 8.792 5.681 1.00 97.25 148 VAL A CA 1
ATOM 1174 C C . VAL A 1 148 ? -6.180 9.063 6.894 1.00 97.25 148 VAL A C 1
ATOM 1176 O O . VAL A 1 148 ? -5.984 10.064 7.580 1.00 97.25 148 VAL A O 1
ATOM 1179 N N . LYS A 1 149 ? -7.133 8.167 7.178 1.00 97.69 149 LYS A N 1
ATOM 1180 C CA . LYS A 1 149 ? -8.140 8.353 8.230 1.00 97.69 149 LYS A CA 1
ATOM 1181 C C . LYS A 1 149 ? -8.728 7.033 8.720 1.00 97.69 149 LYS A C 1
ATOM 1183 O O . LYS A 1 149 ? -8.579 5.997 8.077 1.00 97.69 149 LYS A O 1
ATOM 1188 N N . ALA A 1 150 ? -9.439 7.102 9.835 1.00 98.00 150 ALA A N 1
ATOM 1189 C CA . ALA A 1 150 ? -10.254 6.031 10.380 1.00 98.00 150 ALA A CA 1
ATOM 1190 C C . ALA A 1 150 ? -11.714 6.485 10.329 1.00 98.00 150 ALA A C 1
ATOM 1192 O O . ALA A 1 150 ? -12.023 7.591 10.772 1.00 98.00 150 ALA A O 1
ATOM 1193 N N . GLU A 1 151 ? -12.601 5.666 9.776 1.00 97.31 151 GLU A N 1
ATOM 1194 C CA . GLU A 1 151 ? -14.021 5.998 9.650 1.00 97.31 151 GLU A CA 1
ATOM 1195 C C . GLU A 1 151 ? -14.864 4.722 9.698 1.00 97.31 151 GLU A C 1
ATOM 1197 O O . GLU A 1 151 ? -14.627 3.768 8.952 1.00 97.31 151 GLU A O 1
ATOM 1202 N N . GLY A 1 152 ? -15.836 4.693 10.615 1.00 97.19 152 GLY A N 1
ATOM 1203 C CA . GLY A 1 152 ? -16.631 3.498 10.895 1.00 97.19 152 GLY A CA 1
ATOM 1204 C C . GLY A 1 152 ? -15.750 2.280 11.192 1.00 97.19 152 GLY A C 1
ATOM 1205 O O . GLY A 1 152 ? -14.782 2.356 11.952 1.00 97.19 152 GLY A O 1
ATOM 1206 N N . ASP A 1 153 ? -16.059 1.162 10.539 1.00 97.62 153 ASP A N 1
ATOM 1207 C CA . ASP A 1 153 ? -15.330 -0.101 10.683 1.00 97.62 153 ASP A CA 1
ATOM 1208 C C . ASP A 1 153 ? -14.081 -0.207 9.788 1.00 97.62 153 ASP A C 1
ATOM 1210 O O . ASP A 1 153 ? -13.571 -1.314 9.596 1.00 97.62 153 ASP A O 1
ATOM 1214 N N . TRP A 1 154 ? -13.571 0.905 9.241 1.00 98.38 154 TRP A N 1
ATOM 1215 C CA . TRP A 1 154 ? -12.467 0.901 8.276 1.00 98.38 154 TRP A CA 1
ATOM 1216 C C . TRP A 1 154 ? -11.349 1.892 8.612 1.00 98.38 154 TRP A C 1
ATOM 1218 O O . TRP A 1 154 ? -11.577 3.038 9.001 1.00 98.38 154 TRP A O 1
ATOM 1228 N N . LEU A 1 155 ? -10.116 1.454 8.367 1.00 98.56 155 LEU A N 1
ATOM 1229 C CA . LEU A 1 155 ? -8.940 2.306 8.233 1.00 98.56 155 LEU A CA 1
ATOM 1230 C C . LEU A 1 155 ? -8.666 2.540 6.748 1.00 98.56 155 LEU A C 1
ATOM 1232 O O . LEU A 1 155 ? -8.608 1.584 5.974 1.00 98.56 155 LEU A O 1
ATOM 1236 N N . PHE A 1 156 ? -8.480 3.798 6.366 1.00 98.44 156 PHE A N 1
ATOM 1237 C CA . PHE A 1 156 ? -8.267 4.242 4.995 1.00 98.44 156 PHE A CA 1
ATOM 1238 C C . PHE A 1 156 ? -6.808 4.613 4.771 1.00 98.44 156 PHE A C 1
ATOM 1240 O O . PHE A 1 156 ? -6.188 5.322 5.570 1.00 98.44 156 PHE A O 1
ATOM 1247 N N . PHE A 1 157 ? -6.292 4.177 3.633 1.00 98.62 157 PHE A N 1
ATOM 1248 C CA . PHE A 1 157 ? -4.949 4.431 3.160 1.00 98.62 157 PHE A CA 1
ATOM 1249 C C . PHE A 1 157 ? -5.014 4.912 1.711 1.00 98.62 157 PHE A C 1
ATOM 1251 O O . PHE A 1 157 ? -5.807 4.405 0.919 1.00 98.62 157 PHE A O 1
ATOM 1258 N N . ALA A 1 158 ? -4.153 5.861 1.366 1.00 98.06 158 ALA A N 1
ATOM 1259 C CA . ALA A 1 158 ? -3.850 6.198 -0.014 1.00 98.06 158 ALA A CA 1
ATOM 1260 C C . ALA A 1 158 ? -2.710 5.289 -0.469 1.00 98.06 158 ALA A C 1
ATOM 1262 O O . ALA A 1 158 ? -1.697 5.178 0.224 1.00 98.06 158 ALA A O 1
ATOM 1263 N N . ALA A 1 159 ? -2.879 4.630 -1.604 1.00 98.19 159 ALA A N 1
ATOM 1264 C CA . ALA A 1 159 ? -1.856 3.838 -2.261 1.00 98.19 159 ALA A CA 1
ATOM 1265 C C . ALA A 1 159 ? -1.579 4.414 -3.651 1.00 98.19 159 ALA A C 1
ATOM 1267 O O . ALA A 1 159 ? -2.459 5.014 -4.265 1.00 98.19 159 ALA A O 1
ATOM 1268 N N . SER A 1 160 ? -0.363 4.234 -4.155 1.00 97.88 160 SER A N 1
ATOM 1269 C CA . SER A 1 160 ? -0.007 4.683 -5.500 1.00 97.88 160 SER A CA 1
ATOM 1270 C C . SER A 1 160 ? 0.922 3.702 -6.198 1.00 97.88 160 SER A C 1
ATOM 1272 O O . SER A 1 160 ? 1.865 3.173 -5.605 1.00 97.88 160 SER A O 1
ATOM 1274 N N . VAL A 1 161 ? 0.645 3.468 -7.480 1.00 98.25 161 VAL A N 1
ATOM 1275 C CA . VAL A 1 161 ? 1.501 2.714 -8.403 1.00 98.25 161 VAL A CA 1
ATOM 1276 C C . VAL A 1 161 ? 1.767 3.611 -9.602 1.00 98.25 161 VAL A C 1
ATOM 1278 O O . VAL A 1 161 ? 0.836 4.217 -10.125 1.00 98.25 161 VAL A O 1
ATOM 1281 N N . GLY A 1 162 ? 3.019 3.721 -10.023 1.00 97.62 162 GLY A N 1
ATOM 1282 C CA . GLY A 1 162 ? 3.418 4.677 -11.052 1.00 97.62 162 GLY A CA 1
ATOM 1283 C C . GLY A 1 162 ? 4.899 4.589 -11.365 1.00 97.62 162 GLY A C 1
ATOM 1284 O O . GLY A 1 162 ? 5.541 3.589 -11.031 1.00 97.62 162 GLY A O 1
ATOM 1285 N N . SER A 1 163 ? 5.444 5.627 -11.990 1.00 97.38 163 SER A N 1
ATOM 1286 C CA . SER A 1 163 ? 6.859 5.653 -12.347 1.00 97.38 163 SER A CA 1
ATOM 1287 C C . SER A 1 163 ? 7.750 5.679 -11.090 1.00 97.38 163 SER A C 1
ATOM 1289 O O . SER A 1 163 ? 7.551 6.512 -10.206 1.00 97.38 163 SER A O 1
ATOM 1291 N N . PRO A 1 164 ? 8.748 4.781 -10.968 1.00 96.69 164 PRO A N 1
ATOM 1292 C CA . PRO A 1 164 ? 9.744 4.831 -9.898 1.00 96.69 164 PRO A CA 1
ATOM 1293 C C . PRO A 1 164 ? 10.779 5.957 -10.073 1.00 96.69 164 PRO A C 1
ATOM 1295 O O . PRO A 1 164 ? 11.618 6.148 -9.187 1.00 96.69 164 PRO A O 1
ATOM 1298 N N . ASP A 1 165 ? 10.765 6.676 -11.201 1.00 95.56 165 ASP A N 1
ATOM 1299 C CA . ASP A 1 165 ? 11.608 7.850 -11.408 1.00 95.56 165 ASP A CA 1
ATOM 1300 C C . ASP A 1 165 ? 11.128 9.007 -10.522 1.00 95.56 165 ASP A C 1
ATOM 1302 O O . ASP A 1 165 ? 9.995 9.462 -10.626 1.00 95.56 165 ASP A O 1
ATOM 1306 N N . VAL A 1 166 ? 12.014 9.514 -9.662 1.00 92.12 166 VAL A N 1
ATOM 1307 C CA . VAL A 1 166 ? 11.722 10.624 -8.740 1.00 92.12 166 VAL A CA 1
ATOM 1308 C C . VAL A 1 166 ? 11.395 11.938 -9.456 1.00 92.12 166 VAL A C 1
ATOM 1310 O O . VAL A 1 166 ? 10.845 12.848 -8.841 1.00 92.12 166 VAL A O 1
ATOM 1313 N N . THR A 1 167 ? 11.765 12.061 -10.731 1.00 93.25 167 THR A N 1
ATOM 1314 C CA . THR A 1 167 ? 11.451 13.231 -11.558 1.00 93.25 167 THR A CA 1
ATOM 1315 C C . THR A 1 167 ? 10.095 13.129 -12.254 1.00 93.25 167 THR A C 1
ATOM 1317 O O . THR A 1 167 ? 9.627 14.128 -12.794 1.00 93.25 167 THR A O 1
ATOM 1320 N N . SER A 1 168 ? 9.458 11.956 -12.218 1.00 93.75 168 SER A N 1
ATOM 1321 C CA . SER A 1 168 ? 8.132 11.722 -12.778 1.00 93.75 168 SER A CA 1
ATOM 1322 C C . SER A 1 168 ? 7.045 11.968 -11.732 1.00 93.75 168 SER A C 1
ATOM 1324 O O . SER A 1 168 ? 7.164 11.574 -10.571 1.00 93.75 168 SER A O 1
ATOM 1326 N N . ASP A 1 169 ? 5.964 12.607 -12.160 1.00 92.25 169 ASP A N 1
ATOM 1327 C CA . ASP A 1 169 ? 4.728 12.813 -11.408 1.00 92.25 169 ASP A CA 1
ATOM 1328 C C . ASP A 1 169 ? 3.617 11.828 -11.818 1.00 92.25 169 ASP A C 1
ATOM 1330 O O . ASP A 1 169 ? 2.493 11.921 -11.325 1.00 92.25 169 ASP A O 1
ATOM 1334 N N . GLU A 1 170 ? 3.923 10.851 -12.677 1.00 93.56 170 GLU A N 1
ATOM 1335 C CA . GLU A 1 170 ? 2.959 9.876 -13.179 1.00 93.56 170 GLU A CA 1
ATOM 1336 C C . GLU A 1 170 ? 2.684 8.777 -12.143 1.00 93.56 170 GLU A C 1
ATOM 1338 O O . GLU A 1 170 ? 3.532 7.926 -11.844 1.00 93.56 170 GLU A O 1
ATOM 1343 N N . TYR A 1 171 ? 1.460 8.755 -11.619 1.00 95.94 171 TYR A N 1
ATOM 1344 C CA . TYR A 1 171 ? 0.971 7.669 -10.779 1.00 95.94 171 TYR A CA 1
ATOM 1345 C C . TYR A 1 171 ? -0.547 7.528 -10.840 1.00 95.94 171 TYR A C 1
ATOM 1347 O O . TYR A 1 171 ? -1.283 8.480 -11.084 1.00 95.94 171 TYR A O 1
ATOM 1355 N N . ILE A 1 172 ? -1.015 6.317 -10.543 1.00 96.50 172 ILE A N 1
ATOM 1356 C CA . ILE A 1 172 ? -2.431 5.999 -10.384 1.00 96.50 172 ILE A CA 1
ATOM 1357 C C . ILE A 1 172 ? -2.756 5.994 -8.884 1.00 96.50 172 ILE A C 1
ATOM 1359 O O . ILE A 1 172 ? -2.242 5.128 -8.159 1.00 96.50 172 ILE A O 1
ATOM 1363 N N . PRO A 1 173 ? -3.588 6.933 -8.393 1.00 97.00 173 PRO A N 1
ATOM 1364 C CA . PRO A 1 173 ? -4.017 6.959 -7.004 1.00 97.00 173 PRO A CA 1
ATOM 1365 C C . PRO A 1 173 ? -5.059 5.869 -6.734 1.00 97.00 173 PRO A C 1
ATOM 1367 O O . PRO A 1 173 ? -5.958 5.591 -7.533 1.00 97.00 173 PRO A O 1
ATOM 1370 N N . MET A 1 174 ? -4.935 5.226 -5.580 1.00 9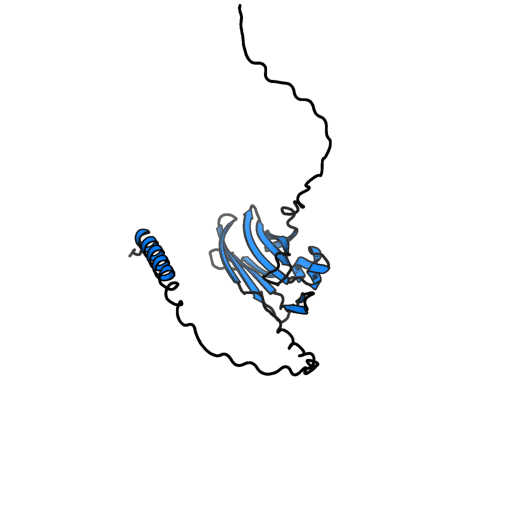7.44 174 MET A N 1
ATOM 1371 C CA . MET A 1 174 ? -5.813 4.150 -5.139 1.00 97.44 174 MET A CA 1
ATOM 1372 C C . MET A 1 174 ? -6.172 4.322 -3.670 1.00 97.44 174 MET A C 1
ATOM 1374 O O . MET A 1 174 ? -5.379 4.797 -2.858 1.00 97.44 174 MET A O 1
ATOM 1378 N N . VAL A 1 175 ? -7.364 3.862 -3.315 1.00 98.19 175 VAL A N 1
ATOM 1379 C CA . VAL A 1 175 ? -7.816 3.765 -1.933 1.00 98.19 175 VAL A CA 1
ATOM 1380 C C . VAL A 1 175 ? -7.651 2.323 -1.481 1.00 98.19 175 VAL A C 1
ATOM 1382 O O . VAL A 1 175 ? -8.224 1.406 -2.067 1.00 98.19 175 VAL A O 1
ATOM 1385 N N . LEU A 1 176 ? -6.889 2.124 -0.411 1.00 98.62 176 LEU A N 1
ATOM 1386 C CA . LEU A 1 176 ? -6.751 0.850 0.282 1.00 98.62 176 LEU A CA 1
ATOM 1387 C C . LEU A 1 176 ? -7.442 0.950 1.639 1.00 98.62 176 LEU A C 1
ATOM 1389 O O . LEU A 1 176 ? -7.203 1.875 2.411 1.00 98.62 176 LEU A O 1
ATOM 1393 N N . LYS A 1 177 ? -8.314 -0.006 1.942 1.00 98.50 177 LYS A N 1
ATOM 1394 C CA . LYS A 1 177 ? -9.089 -0.048 3.182 1.00 98.50 177 LYS A CA 1
ATOM 1395 C C . LYS A 1 177 ? -8.802 -1.336 3.933 1.00 98.50 177 LYS A C 1
ATOM 1397 O O . LYS A 1 177 ? -8.755 -2.405 3.325 1.00 98.50 177 LYS A O 1
ATOM 1402 N N . ILE A 1 178 ? -8.670 -1.237 5.251 1.00 98.75 178 ILE A N 1
ATOM 1403 C CA . ILE A 1 178 ? -8.531 -2.381 6.157 1.00 98.75 178 ILE A CA 1
ATOM 1404 C C . ILE A 1 178 ? -9.685 -2.332 7.155 1.00 98.75 178 ILE A C 1
ATOM 1406 O O . ILE A 1 178 ? -9.838 -1.346 7.873 1.00 98.75 178 ILE A O 1
ATOM 1410 N N . SER A 1 179 ? -10.522 -3.368 7.172 1.00 98.50 179 SER A N 1
ATOM 1411 C CA . SER A 1 179 ? -11.669 -3.436 8.089 1.00 98.50 179 SER A CA 1
ATOM 1412 C C . SER A 1 179 ? -11.237 -3.794 9.506 1.00 98.50 179 SER A C 1
ATOM 1414 O O . SER A 1 179 ? -10.161 -4.357 9.703 1.00 98.50 179 SER A O 1
ATOM 1416 N N . ARG A 1 180 ? -12.133 -3.617 10.483 1.00 97.31 180 ARG A N 1
ATOM 1417 C CA . ARG A 1 180 ? -11.990 -4.139 11.858 1.00 97.31 180 ARG A CA 1
ATOM 1418 C C . ARG A 1 180 ? -11.773 -5.649 11.958 1.00 97.31 180 ARG A C 1
ATOM 1420 O O . ARG A 1 180 ? -11.341 -6.122 13.000 1.00 97.31 180 ARG A O 1
ATOM 1427 N N . MET A 1 181 ? -12.102 -6.394 10.902 1.00 97.06 181 MET A N 1
ATOM 1428 C CA . MET A 1 181 ? -11.908 -7.843 10.815 1.00 97.06 181 MET A CA 1
ATOM 1429 C C . MET A 1 181 ? -10.640 -8.221 10.036 1.00 97.06 181 MET A C 1
ATOM 1431 O O . MET A 1 181 ? -10.394 -9.398 9.801 1.00 97.06 181 MET A O 1
ATOM 1435 N N . GLY A 1 182 ? -9.841 -7.242 9.602 1.00 97.12 182 GLY A N 1
ATOM 1436 C CA . GLY A 1 182 ? -8.615 -7.464 8.831 1.00 97.12 182 GLY A CA 1
ATOM 1437 C C . GLY A 1 182 ? -8.837 -7.703 7.334 1.00 97.12 182 GLY A C 1
ATOM 1438 O O . GLY A 1 182 ? -7.871 -7.894 6.600 1.00 97.12 182 GLY A O 1
ATOM 1439 N N . ALA A 1 183 ? -10.083 -7.659 6.845 1.00 98.19 183 ALA A N 1
ATOM 1440 C CA . ALA A 1 183 ? -10.360 -7.722 5.410 1.00 98.19 183 ALA A CA 1
ATOM 1441 C C . ALA A 1 183 ? -9.790 -6.494 4.685 1.00 98.19 183 ALA A C 1
ATOM 1443 O O . ALA A 1 183 ? -9.932 -5.369 5.173 1.00 98.19 183 ALA A O 1
ATOM 1444 N N . VAL A 1 184 ? -9.187 -6.722 3.516 1.00 98.44 184 VAL A N 1
ATOM 1445 C CA . VAL A 1 184 ? -8.578 -5.686 2.673 1.00 98.44 184 VAL A CA 1
ATOM 1446 C C . VAL A 1 184 ? -9.460 -5.426 1.457 1.00 98.44 184 VAL A C 1
ATOM 1448 O O . VAL A 1 184 ? -9.902 -6.363 0.798 1.00 98.44 184 VAL A O 1
ATOM 1451 N N . SER A 1 185 ? -9.679 -4.154 1.138 1.00 97.81 185 SER A N 1
ATOM 1452 C CA . SER A 1 185 ? -10.368 -3.705 -0.074 1.00 97.81 185 SER A CA 1
ATOM 1453 C C . SER A 1 185 ? -9.522 -2.645 -0.771 1.00 97.81 185 SER A C 1
ATOM 1455 O O . SER A 1 185 ? -8.961 -1.777 -0.106 1.00 97.81 185 SER A O 1
ATOM 1457 N N . ILE A 1 186 ? -9.414 -2.730 -2.096 1.00 98.12 186 ILE A N 1
ATOM 1458 C CA . ILE A 1 186 ? -8.667 -1.788 -2.932 1.00 98.12 186 ILE A CA 1
ATOM 1459 C C . ILE A 1 186 ? -9.616 -1.270 -4.014 1.00 98.12 186 ILE A C 1
ATOM 1461 O O . ILE A 1 186 ? -10.420 -2.033 -4.548 1.00 98.12 186 ILE A O 1
ATOM 1465 N N . SER A 1 187 ? -9.540 0.018 -4.325 1.00 96.69 187 SER A N 1
ATOM 1466 C CA . SER A 1 187 ? -10.249 0.640 -5.444 1.00 96.69 187 SER A CA 1
ATOM 1467 C C . SER A 1 187 ? -9.418 1.778 -6.029 1.00 96.69 187 SER A C 1
ATOM 1469 O O . SER A 1 187 ? -8.559 2.332 -5.344 1.00 96.69 187 SER A O 1
ATOM 1471 N N . LYS A 1 188 ? -9.683 2.162 -7.282 1.00 95.25 188 LYS A N 1
ATOM 1472 C CA . LYS A 1 188 ? -9.153 3.420 -7.828 1.00 95.25 188 LYS A CA 1
ATOM 1473 C C . LYS A 1 188 ? -9.685 4.605 -7.019 1.00 95.25 188 LYS A C 1
ATOM 1475 O O . LYS A 1 188 ? -10.820 4.549 -6.541 1.00 95.25 188 LYS A O 1
ATOM 1480 N N . ASP A 1 189 ? -8.872 5.643 -6.857 1.00 90.19 189 ASP A N 1
ATOM 1481 C CA . ASP A 1 189 ? -9.328 6.915 -6.298 1.00 90.19 189 ASP A CA 1
ATOM 1482 C C . ASP A 1 189 ? -9.772 7.831 -7.442 1.00 90.19 189 ASP A C 1
ATOM 1484 O O . ASP A 1 189 ? -8.951 8.347 -8.194 1.00 90.19 189 ASP A O 1
ATOM 1488 N N . THR A 1 190 ? -11.083 7.989 -7.615 1.00 76.94 190 THR A N 1
ATOM 1489 C CA . THR A 1 190 ? -11.675 8.756 -8.724 1.00 76.94 190 THR A CA 1
ATOM 1490 C C . THR A 1 190 ? -11.820 10.245 -8.409 1.00 76.94 190 THR A C 1
ATOM 1492 O O . THR A 1 190 ? -12.394 10.984 -9.202 1.00 76.94 190 THR A O 1
ATOM 1495 N N . GLN A 1 191 ? -11.340 10.717 -7.254 1.00 64.12 191 GLN A N 1
ATOM 1496 C CA . GLN A 1 191 ? -11.472 12.129 -6.871 1.00 64.12 191 GLN A CA 1
ATOM 1497 C C . GLN A 1 191 ? -10.505 13.066 -7.616 1.00 64.12 191 GLN A C 1
ATOM 1499 O O . GLN A 1 191 ? -10.602 14.280 -7.456 1.00 64.12 191 GLN A O 1
ATOM 1504 N N . LEU A 1 192 ? -9.600 12.527 -8.439 1.00 55.66 192 LEU A N 1
ATOM 1505 C CA . LEU A 1 192 ? -8.614 13.291 -9.213 1.00 55.66 192 LEU A CA 1
ATOM 1506 C C . LEU A 1 192 ? -8.894 13.348 -10.727 1.00 55.66 192 LEU A C 1
ATOM 1508 O O . LEU A 1 192 ? -8.156 14.027 -11.433 1.00 55.66 192 LEU A O 1
ATOM 1512 N N . ASP A 1 193 ? -9.978 12.740 -11.227 1.00 47.44 193 ASP A N 1
ATOM 1513 C CA . ASP A 1 193 ? -10.365 12.780 -12.655 1.00 47.44 193 ASP A CA 1
ATOM 1514 C C . ASP A 1 193 ? -11.028 14.117 -13.077 1.00 47.44 193 ASP A C 1
ATOM 1516 O O . ASP A 1 193 ? -11.939 14.153 -13.907 1.00 47.44 193 ASP A O 1
ATOM 1520 N N . SER A 1 194 ? -10.566 15.251 -12.541 1.00 37.41 194 SER A N 1
ATOM 1521 C CA . SER A 1 194 ? -10.846 16.561 -13.142 1.00 37.41 194 SER A CA 1
ATOM 1522 C C . SER A 1 194 ? -9.845 16.794 -14.273 1.00 37.41 194 SER A C 1
ATOM 1524 O O . SER A 1 194 ? -8.720 17.240 -14.059 1.00 37.41 194 SER A O 1
ATOM 1526 N N . ALA A 1 195 ? -10.271 16.423 -15.478 1.00 42.22 195 ALA A N 1
ATOM 1527 C CA . ALA A 1 195 ? -9.561 16.583 -16.744 1.00 42.22 195 ALA A CA 1
ATOM 1528 C C . ALA A 1 195 ? -9.269 18.076 -17.089 1.00 42.22 195 ALA A C 1
ATOM 1530 O O . ALA A 1 195 ? -9.763 18.981 -16.411 1.00 42.22 195 ALA A O 1
ATOM 1531 N N . PRO A 1 196 ? -8.443 18.354 -18.121 1.00 43.78 196 PRO A N 1
ATOM 1532 C CA . PRO A 1 196 ? -7.708 19.603 -18.286 1.00 43.78 196 PRO A CA 1
ATOM 1533 C C . PRO A 1 196 ? -8.588 20.771 -18.745 1.00 43.78 196 PRO A C 1
ATOM 1535 O O . PRO A 1 196 ? -9.657 20.594 -19.322 1.00 43.78 196 PRO A O 1
ATOM 1538 N N . SER A 1 197 ? -8.070 21.979 -18.514 1.00 48.03 197 SER A N 1
ATOM 1539 C CA . SER A 1 197 ? -8.573 23.271 -18.984 1.00 48.03 197 SER A CA 1
ATOM 1540 C C . SER A 1 197 ? -9.146 23.222 -20.406 1.00 48.03 197 SER A C 1
ATOM 1542 O O . SER A 1 197 ? -8.408 23.268 -21.392 1.00 48.03 197 SER A O 1
ATOM 1544 N N . ALA A 1 198 ? -10.474 23.202 -20.512 1.00 40.06 198 ALA A N 1
ATOM 1545 C CA . ALA A 1 198 ? -11.166 23.606 -21.722 1.00 40.06 198 ALA A CA 1
ATOM 1546 C C . ALA A 1 198 ? -11.140 25.139 -21.790 1.00 40.06 198 ALA A C 1
ATOM 1548 O O . ALA A 1 198 ? -12.068 25.810 -21.343 1.00 40.06 198 ALA A O 1
ATOM 1549 N N . THR A 1 199 ? -10.069 25.709 -22.347 1.00 38.53 199 THR A N 1
ATOM 1550 C CA . THR A 1 199 ? -10.163 27.045 -22.943 1.00 38.53 199 THR A CA 1
ATOM 1551 C C . THR A 1 199 ? -10.952 26.871 -24.232 1.00 38.53 199 THR A C 1
ATOM 1553 O O . THR A 1 199 ? -10.393 26.592 -25.291 1.00 38.53 199 THR A O 1
ATOM 1556 N N . ALA A 1 200 ? -12.275 26.939 -24.111 1.00 41.78 200 ALA A N 1
ATOM 1557 C CA . ALA A 1 200 ? -13.159 27.033 -25.253 1.00 41.78 200 ALA A CA 1
ATOM 1558 C C . ALA A 1 200 ? -12.866 28.354 -25.973 1.00 41.78 200 ALA A C 1
ATOM 1560 O O . ALA A 1 200 ? -13.094 29.442 -25.447 1.00 41.78 200 ALA A O 1
ATOM 1561 N N . SER A 1 201 ? -12.329 28.233 -27.182 1.00 43.47 201 SER A N 1
ATOM 1562 C CA . SER A 1 201 ? -12.388 29.254 -28.216 1.00 43.47 201 SER A CA 1
ATOM 1563 C C . SER A 1 201 ? -13.849 29.626 -28.477 1.00 43.47 201 SER A C 1
ATOM 1565 O O . SER A 1 201 ? -14.612 28.808 -28.989 1.00 43.47 201 SER A O 1
ATOM 1567 N N . GLY A 1 202 ? -14.221 30.853 -28.129 1.00 38.91 202 GLY A N 1
ATOM 1568 C CA . GLY A 1 202 ? -15.462 31.494 -28.543 1.00 38.91 202 GLY A CA 1
ATOM 1569 C C . GLY A 1 202 ? -15.124 32.870 -29.091 1.00 38.91 202 GLY A C 1
ATOM 1570 O O . GLY A 1 202 ? -14.932 33.811 -28.330 1.00 38.91 202 GLY A O 1
ATOM 1571 N N . GLN A 1 203 ? -14.985 32.951 -30.408 1.00 41.03 203 GLN A N 1
ATOM 1572 C CA . GLN A 1 203 ? -14.914 34.191 -31.162 1.00 41.03 203 GLN A CA 1
ATOM 1573 C C . GLN A 1 203 ? -16.267 34.329 -31.856 1.00 41.03 203 GLN A C 1
ATOM 1575 O O . GLN A 1 203 ? -16.524 33.557 -32.770 1.00 41.03 203 GLN A O 1
ATOM 1580 N N . GLU A 1 204 ? -17.106 35.274 -31.429 1.00 40.59 204 GLU A N 1
ATOM 1581 C CA . GLU A 1 204 ? -18.079 35.936 -32.304 1.00 40.59 204 GLU A CA 1
ATOM 1582 C C . GLU A 1 204 ? -18.208 37.410 -31.901 1.00 40.59 204 GLU A C 1
ATOM 1584 O O . GLU A 1 204 ? -18.356 37.758 -30.729 1.00 40.59 204 GLU A O 1
ATOM 1589 N N . GLU A 1 205 ? -18.058 38.252 -32.920 1.00 40.69 205 GLU A N 1
ATOM 1590 C CA . GLU A 1 205 ? -18.273 39.693 -32.938 1.00 40.69 205 GLU A CA 1
ATOM 1591 C C . GLU A 1 205 ? -19.757 40.049 -32.762 1.00 40.69 205 GLU A C 1
ATOM 1593 O O . GLU A 1 205 ? -20.643 39.301 -33.171 1.00 40.69 205 GLU A O 1
ATOM 1598 N N . GLY A 1 206 ? -20.029 41.250 -32.253 1.00 34.84 206 GLY A N 1
ATOM 1599 C CA . GLY A 1 206 ? -21.366 41.843 -32.278 1.00 34.84 206 GLY A CA 1
ATOM 1600 C C . GLY A 1 206 ? -21.418 43.118 -31.449 1.00 34.84 206 GLY A C 1
ATOM 1601 O O . GLY A 1 206 ? -21.706 43.069 -30.260 1.00 34.84 206 GLY A O 1
ATOM 1602 N N . GLY A 1 207 ? -21.057 44.246 -32.063 1.00 35.41 207 GLY A N 1
ATOM 1603 C CA . GLY A 1 207 ? -20.954 45.543 -31.398 1.00 35.41 207 GLY A CA 1
ATOM 1604 C C . GLY A 1 207 ? -22.280 46.259 -31.139 1.00 35.41 207 GLY A C 1
ATOM 1605 O O . GLY A 1 207 ? -23.285 45.965 -31.774 1.00 35.41 207 GLY A O 1
ATOM 1606 N N . SER A 1 208 ? -22.218 47.247 -30.243 1.00 43.16 208 SER A N 1
ATOM 1607 C CA . SER A 1 208 ? -22.775 48.603 -30.392 1.00 43.16 208 SER A CA 1
ATOM 1608 C C . SER A 1 208 ? -22.621 49.348 -29.061 1.00 43.16 208 SER A C 1
ATOM 1610 O O . SER A 1 208 ? -23.265 48.990 -28.076 1.00 43.16 208 SER A O 1
ATOM 1612 N N . GLU A 1 209 ? -21.774 50.378 -29.042 1.00 48.91 209 GLU A N 1
ATOM 1613 C CA . GLU A 1 209 ? -21.826 51.460 -28.049 1.00 48.91 209 GLU A CA 1
ATOM 1614 C C . GLU A 1 209 ? -23.170 52.203 -28.166 1.00 48.91 209 GLU A C 1
ATOM 1616 O O . GLU A 1 20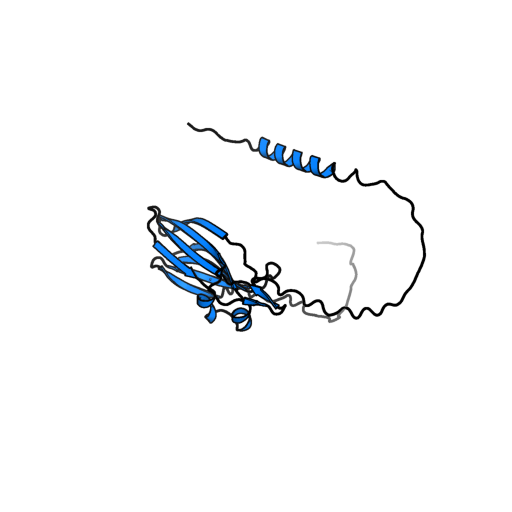9 ? -23.718 52.320 -29.268 1.00 48.91 209 GLU A O 1
ATOM 1621 N N . PRO A 1 210 ? -23.718 52.687 -27.044 1.00 49.72 210 PRO A N 1
ATOM 1622 C CA . PRO A 1 210 ? -23.825 54.141 -26.866 1.00 49.72 210 PRO A CA 1
ATOM 1623 C C . PRO A 1 210 ? -23.347 54.555 -25.460 1.00 49.72 210 PRO A C 1
ATOM 1625 O O . PRO A 1 210 ? -23.593 53.850 -24.486 1.00 49.72 210 PRO A O 1
ATOM 1628 N N . MET A 1 211 ? -22.456 55.544 -25.368 1.00 51.31 211 MET A N 1
ATOM 1629 C CA . MET A 1 211 ? -22.744 56.986 -25.240 1.00 51.31 211 MET A CA 1
ATOM 1630 C C . MET A 1 211 ? -23.346 57.334 -23.877 1.00 51.31 211 MET A C 1
ATOM 1632 O O . MET A 1 211 ? -24.465 56.954 -23.552 1.00 51.31 211 MET A O 1
ATOM 1636 N N . ASP A 1 212 ? -22.524 58.046 -23.113 1.00 44.31 212 ASP A N 1
ATOM 1637 C CA . ASP A 1 212 ? -22.785 58.630 -21.809 1.00 44.31 212 ASP A CA 1
ATOM 1638 C C . ASP A 1 212 ? -23.968 59.612 -21.858 1.00 44.31 212 ASP A C 1
ATOM 1640 O O . ASP A 1 212 ? -23.976 60.525 -22.683 1.00 44.31 212 ASP A O 1
ATOM 1644 N N . ASP A 1 213 ? -24.924 59.458 -20.941 1.00 50.09 213 ASP A N 1
ATOM 1645 C CA . ASP A 1 213 ? -25.913 60.491 -20.625 1.00 50.09 213 ASP A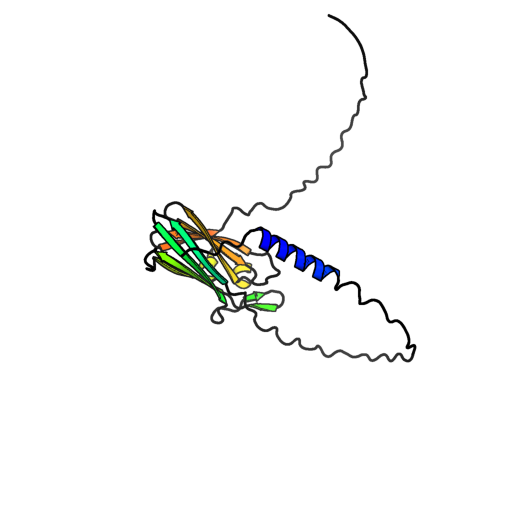 CA 1
ATOM 1646 C C . ASP A 1 213 ? -25.531 61.131 -19.280 1.00 50.09 213 ASP A C 1
ATOM 1648 O O . ASP A 1 213 ? -25.725 60.550 -18.206 1.00 50.09 213 ASP A O 1
ATOM 1652 N N . GLU A 1 214 ? -24.946 62.328 -19.359 1.00 51.47 214 GLU A N 1
ATOM 1653 C CA . GLU A 1 214 ? -24.913 63.302 -18.267 1.00 51.47 214 GLU A CA 1
ATOM 1654 C C . GLU A 1 214 ? -26.244 64.073 -18.198 1.00 51.47 214 GLU A C 1
ATOM 1656 O O . GLU A 1 214 ? -26.825 64.445 -19.215 1.00 51.47 214 GLU A O 1
ATOM 1661 N N . ASP A 1 215 ? -26.625 64.361 -16.953 1.00 45.56 215 ASP A N 1
ATOM 1662 C CA . ASP A 1 215 ? -27.402 65.503 -16.467 1.00 45.56 215 ASP A CA 1
ATOM 1663 C C . ASP A 1 215 ? -28.893 65.683 -16.814 1.00 45.56 215 ASP A C 1
ATOM 1665 O O . ASP A 1 215 ? -29.297 65.985 -17.932 1.00 45.56 215 ASP A O 1
ATOM 1669 N N . GLY A 1 216 ? -29.676 65.758 -15.728 1.00 43.88 216 GLY A N 1
ATOM 1670 C CA . GLY A 1 216 ? -30.391 67.003 -15.431 1.00 43.88 216 GLY A CA 1
ATOM 1671 C C . GLY A 1 216 ? -31.914 66.926 -15.339 1.00 43.88 216 GLY A C 1
ATOM 1672 O O . GLY A 1 216 ? -32.563 66.721 -16.354 1.00 43.88 216 GLY A O 1
ATOM 1673 N N . GLU A 1 217 ? -32.416 67.246 -14.130 1.00 48.22 217 GLU A N 1
ATOM 1674 C CA . GLU A 1 217 ? -33.762 67.794 -13.823 1.00 48.22 217 GLU A CA 1
ATOM 1675 C C . GLU A 1 217 ? -34.952 66.864 -14.176 1.00 48.22 217 GLU A C 1
ATOM 1677 O O . GLU A 1 217 ? -34.862 65.995 -15.026 1.00 48.22 217 GLU A O 1
ATOM 1682 N N . ASP A 1 218 ? -36.121 66.833 -13.540 1.00 49.91 218 ASP A N 1
ATOM 1683 C CA . ASP A 1 218 ? -36.865 67.594 -12.542 1.00 49.91 218 ASP A CA 1
ATOM 1684 C C . ASP A 1 218 ? -38.112 66.714 -12.249 1.00 49.91 218 ASP A C 1
ATOM 1686 O O . ASP A 1 218 ? -38.657 66.060 -13.130 1.00 49.91 218 ASP A O 1
ATOM 1690 N N . GLY A 1 219 ? -38.525 66.512 -10.999 1.00 50.66 219 GLY A N 1
ATOM 1691 C CA . GLY A 1 219 ? -39.697 67.231 -10.502 1.00 50.66 219 GLY A CA 1
ATOM 1692 C C . GLY A 1 219 ? -40.949 66.343 -10.338 1.00 50.66 219 GLY A C 1
ATOM 1693 O O . GLY A 1 219 ? -41.597 65.993 -11.317 1.00 50.66 219 GLY A O 1
ATOM 1694 N N . VAL A 1 220 ? -41.320 66.144 -9.061 1.00 43.88 220 VAL A N 1
ATOM 1695 C CA . VAL A 1 220 ? -42.626 65.704 -8.494 1.00 43.88 220 VAL A CA 1
ATOM 1696 C C . VAL A 1 220 ? -42.928 64.204 -8.448 1.00 43.88 220 VAL A C 1
ATOM 1698 O O . VAL A 1 220 ? -43.199 63.577 -9.490 1.00 43.88 220 VAL A O 1
#

Organism: NCBI:txid28126

InterPro domains:
  IPR031762 Protein of unknown function DUF4738 [PF15889] (54-186)

Foldseek 3Di:
DDDDDDDPVVVVVVVVVVVVVVVVVPPPPDDDDDDDDDDDDDDDDPPPPPPPPPDQDPAAEFDKDWDWDWADEPNFIKIKIKIKDFDPVDDWAADPVRHIYGAIKIWIWIAGPVRHTQEIDIDWVVVCVVADDPCLVRHKHWDDWAFDHYDDQKTKIWTWIAHSDPPDPGIFIKIWIQGSNRDIDIHTDCPPPPDDDPPDDDDDDDDDDDDDDDDDDDDD

pLDDT: mean 77.85, std 23.96, range [34.84, 98.81]